Protein AF-A0AAW5IEJ4-F1 (afdb_monomer)

Mean predicted aligned error: 5.19 Å

Nearest PDB structures (foldseek):
  1x04-assembly1_A-2  TM=1.878E-01  e=3.101E+00  Homo sapiens
  4he8-assembly2_C  TM=2.077E-01  e=7.904E+00  Thermus thermophilus HB8

pLDDT: mean 90.04, std 8.56, range [55.09, 97.94]

Radius of gyration: 20.33 Å; Cα contacts (8 Å, |Δi|>4): 192; chains: 1; bounding box: 53×30×59 Å

Sequence (206 aa):
MIFTEYIESWFKEFLEDHLQYDPKYISWLFNEMGYSLANVEQGEDEYLYLLELKGQEIWDKLFSSNPYHKITCDDLPDTLTFVTQLLTDTALEIFNKKKGFTDSFIEDIAYRCDGYDQLIGYFQDLMKGGCLSGVTNMFMYYDETKKFYIEHMDDLEGFVTDLEEELGEPIQQNKQNTLPRYMFVCHLCYEEFASKIARELFPDDF

Foldseek 3Di:
DAQFVVQLVVQLVVLVVCCVPPVVVLVVVLVLQVHDPVPDPDPDDSSNVSNPDISVSSCQQDAFLDPVRHDDDPSRDYNLVVQLVLLVVLLCVQVVDDAPCSNVLSNQLSVLCNVDRDSLVLLVVCLVCFVVNVSTCCPVDPVNLQVVCVVRVVRLVVVQVVVCVVVVHHDDDPPVRPDDPSSVSVRVSSNVSSVSSSCRHPVVPD

Secondary structure (DSSP, 8-state):
--HHHHHHHHHHHHHHHHHHH-HHHHHHHHHHTT--GGGS-BTB-HHHHHHT--HHHHHHHHT-S-TTT----TTSPPHHHHHHHHHHHHHHHHHSS--TTHHHHHHHHHHHHTTSSSHHHHHHHHHHH-GGGTS--TTSSHHHHHHHHHHTHHHHHHHHHHHHHHHTS--PPPTT----HHHHHHHHHHHHHHHHHHHHH-TTT-

Organism: NCBI:txid165179

Solvent-accessible surface area (backbone atoms only — not comparable to full-atom values): 11775 Å² total; per-residue (Å²): 113,38,48,44,61,48,45,37,54,52,51,44,53,54,50,54,54,38,52,75,77,39,60,63,51,49,56,49,50,40,46,73,72,67,53,55,78,92,80,49,64,96,86,66,50,63,63,60,53,62,66,68,53,50,24,64,61,51,38,48,34,52,47,29,61,48,81,93,45,38,60,83,56,94,87,56,70,53,48,48,58,48,43,38,49,54,49,49,54,48,47,46,70,74,59,75,58,87,50,82,54,48,62,63,51,39,53,51,51,24,60,54,28,61,77,30,75,44,68,63,54,47,53,55,52,35,76,73,46,36,57,86,62,57,76,47,68,86,64,70,47,67,72,57,28,45,49,54,33,67,75,30,38,71,50,52,56,47,50,52,50,54,50,23,64,76,70,72,48,82,84,70,78,49,93,87,55,81,63,55,67,50,57,46,50,53,42,50,54,49,51,50,52,51,48,55,50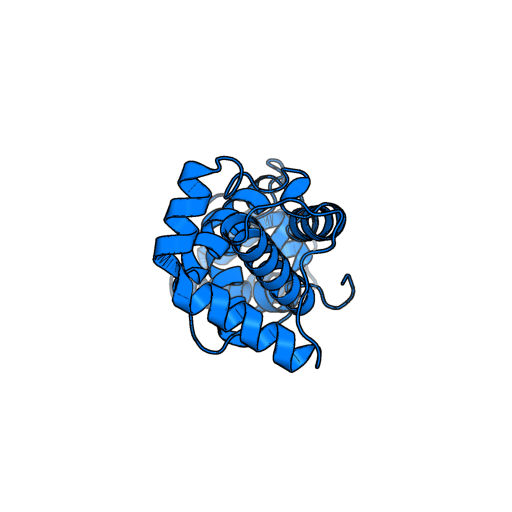,44,37,46,38,37,57,93,79,97

Structure (mmCIF, N/CA/C/O backbone):
data_AF-A0AAW5IEJ4-F1
#
_entry.id   AF-A0AAW5IEJ4-F1
#
loop_
_atom_site.group_PDB
_atom_site.id
_atom_site.type_symbol
_atom_site.label_atom_id
_atom_site.label_alt_id
_atom_site.label_comp_id
_atom_site.label_asym_id
_atom_site.label_entity_id
_atom_site.label_seq_id
_atom_site.pdbx_PDB_ins_code
_atom_site.Cartn_x
_atom_site.Cartn_y
_atom_site.Cartn_z
_atom_site.occupancy
_atom_site.B_iso_or_equiv
_atom_site.auth_seq_id
_atom_site.auth_comp_id
_atom_site.auth_asym_id
_atom_site.auth_atom_id
_atom_site.pdbx_PDB_model_num
ATOM 1 N N . MET A 1 1 ? 8.475 -8.690 2.086 1.00 87.31 1 MET A N 1
ATOM 2 C CA . MET A 1 1 ? 9.442 -8.206 1.063 1.00 87.31 1 MET A CA 1
ATOM 3 C C . MET A 1 1 ? 9.406 -6.679 1.057 1.00 87.31 1 MET A C 1
ATOM 5 O O . MET A 1 1 ? 8.303 -6.146 1.105 1.00 87.31 1 MET A O 1
ATOM 9 N N . ILE A 1 2 ? 10.542 -5.962 1.007 1.00 95.62 2 ILE A N 1
ATOM 10 C CA . ILE A 1 2 ? 10.502 -4.481 1.019 1.00 95.62 2 ILE A CA 1
ATOM 11 C C . ILE A 1 2 ? 9.984 -3.924 -0.316 1.00 95.62 2 ILE A C 1
ATOM 13 O O . ILE A 1 2 ? 10.094 -4.572 -1.358 1.00 95.62 2 ILE A O 1
ATOM 17 N N . PHE A 1 3 ? 9.467 -2.695 -0.305 1.00 96.25 3 PHE A N 1
ATOM 18 C CA . PHE A 1 3 ? 8.806 -2.070 -1.456 1.00 96.25 3 PHE A CA 1
ATOM 19 C C . PHE A 1 3 ? 9.649 -2.058 -2.739 1.00 96.25 3 PHE A C 1
ATOM 21 O O . PHE A 1 3 ? 9.165 -2.434 -3.808 1.00 96.25 3 PHE A O 1
ATOM 28 N N . THR A 1 4 ? 10.916 -1.645 -2.648 1.00 95.94 4 THR A N 1
ATOM 29 C CA . THR A 1 4 ? 11.790 -1.552 -3.825 1.00 95.94 4 THR A CA 1
ATOM 30 C C . THR A 1 4 ? 12.115 -2.924 -4.403 1.00 95.94 4 THR A C 1
ATOM 32 O O . THR A 1 4 ? 12.100 -3.076 -5.618 1.00 95.94 4 THR A O 1
ATOM 35 N N . GLU A 1 5 ? 12.341 -3.926 -3.550 1.00 96.56 5 GLU A N 1
ATOM 36 C CA . GLU A 1 5 ? 12.592 -5.309 -3.978 1.00 96.56 5 GLU A CA 1
ATOM 37 C C . GLU A 1 5 ? 11.361 -5.915 -4.656 1.00 96.56 5 GLU A C 1
ATOM 39 O O . GLU A 1 5 ? 11.489 -6.591 -5.676 1.00 96.56 5 GLU A O 1
ATOM 44 N N . TYR A 1 6 ? 10.166 -5.627 -4.131 1.00 96.88 6 TYR A N 1
ATOM 45 C CA . TYR A 1 6 ? 8.917 -6.073 -4.739 1.00 96.88 6 TYR A CA 1
ATOM 46 C C . TYR A 1 6 ? 8.751 -5.513 -6.152 1.00 96.88 6 TYR A C 1
ATOM 48 O O . TYR A 1 6 ? 8.472 -6.264 -7.085 1.00 96.88 6 TYR A O 1
ATOM 56 N N . ILE A 1 7 ? 8.955 -4.203 -6.333 1.00 95.69 7 ILE A N 1
ATOM 57 C CA . ILE A 1 7 ? 8.845 -3.577 -7.657 1.00 95.69 7 ILE A CA 1
ATOM 58 C C . ILE A 1 7 ? 9.896 -4.126 -8.618 1.00 95.69 7 ILE A C 1
ATOM 60 O O . ILE A 1 7 ? 9.569 -4.395 -9.770 1.00 95.69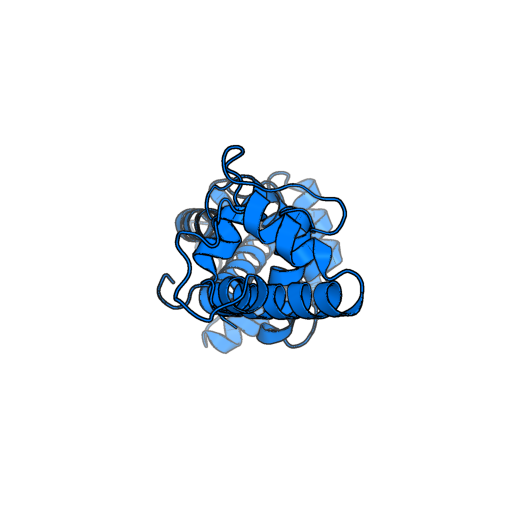 7 ILE A O 1
ATOM 64 N N . GLU A 1 8 ? 11.139 -4.299 -8.168 1.00 97.44 8 GLU A N 1
ATOM 65 C CA . GLU A 1 8 ? 12.213 -4.862 -8.993 1.00 97.44 8 GLU A CA 1
ATOM 66 C C . GLU A 1 8 ? 11.878 -6.291 -9.445 1.00 97.44 8 GLU A C 1
ATOM 68 O O . GLU A 1 8 ? 12.025 -6.616 -10.625 1.00 97.44 8 GLU A O 1
ATOM 73 N N . SER A 1 9 ? 11.363 -7.127 -8.536 1.00 97.06 9 SER A N 1
ATOM 74 C CA . SER A 1 9 ? 10.932 -8.492 -8.858 1.00 97.06 9 SER A CA 1
ATOM 75 C C . SER A 1 9 ? 9.762 -8.499 -9.840 1.00 97.06 9 SER A C 1
ATOM 77 O O . SER A 1 9 ? 9.820 -9.188 -10.858 1.00 97.06 9 SER A O 1
ATOM 79 N N . TRP A 1 10 ? 8.727 -7.697 -9.573 1.00 96.62 10 TRP A N 1
ATOM 80 C CA . TRP A 1 10 ? 7.568 -7.566 -10.455 1.00 96.62 10 TRP A CA 1
ATOM 81 C C . TRP A 1 10 ? 7.972 -7.080 -11.850 1.00 96.62 10 TRP A C 1
ATOM 83 O O . TRP A 1 10 ? 7.533 -7.632 -12.857 1.00 96.62 10 TRP A O 1
ATOM 93 N N . PHE A 1 11 ? 8.835 -6.065 -11.926 1.00 96.38 11 PHE A N 1
ATOM 94 C CA . PHE A 1 11 ? 9.250 -5.486 -13.198 1.00 96.38 11 PHE A CA 1
ATOM 95 C C . PHE A 1 11 ? 10.082 -6.470 -14.013 1.00 96.38 11 PHE A C 1
ATOM 97 O O . PHE A 1 11 ? 9.915 -6.567 -15.225 1.00 96.38 11 PHE A O 1
ATOM 104 N N . LYS A 1 12 ? 10.933 -7.254 -13.350 1.00 96.12 12 LYS A N 1
ATOM 105 C CA . LYS A 1 12 ? 11.671 -8.330 -14.002 1.00 96.12 12 LYS A CA 1
ATOM 106 C C . LYS A 1 12 ? 10.735 -9.367 -14.625 1.00 96.12 12 LYS A C 1
ATOM 108 O O . LYS A 1 12 ? 10.912 -9.689 -15.796 1.00 96.12 12 LYS A O 1
ATOM 113 N N . GLU A 1 13 ? 9.747 -9.858 -13.878 1.00 94.81 13 GLU A N 1
ATOM 114 C CA . GLU A 1 13 ? 8.752 -10.808 -14.404 1.00 94.81 13 GLU A CA 1
ATOM 115 C C . GLU A 1 13 ? 7.976 -10.199 -15.579 1.00 94.81 13 GLU A C 1
ATOM 117 O O . GLU A 1 13 ? 7.839 -10.820 -16.632 1.00 94.81 13 GLU A O 1
ATOM 122 N N . PHE A 1 14 ? 7.575 -8.933 -15.447 1.00 93.69 14 PHE A N 1
ATOM 123 C CA . PHE A 1 14 ? 6.910 -8.179 -16.504 1.00 93.69 14 PHE A CA 1
ATOM 124 C C . PHE A 1 14 ? 7.750 -8.096 -17.790 1.00 93.69 14 PHE A C 1
ATOM 126 O O . PHE A 1 14 ? 7.229 -8.321 -18.885 1.00 93.69 14 PHE A O 1
ATOM 133 N N . LEU A 1 15 ? 9.051 -7.803 -17.684 1.00 94.00 15 LEU A N 1
ATOM 134 C CA . LEU A 1 15 ? 9.957 -7.765 -18.834 1.00 94.00 15 LEU A CA 1
ATOM 135 C C . LEU A 1 15 ? 10.186 -9.157 -19.435 1.00 94.00 15 LEU A C 1
ATOM 137 O O . LEU A 1 15 ? 10.229 -9.279 -20.658 1.00 94.00 15 LEU A O 1
ATOM 141 N N . GLU A 1 16 ? 10.341 -10.193 -18.608 1.00 93.00 16 GLU A N 1
ATOM 142 C CA . GLU A 1 16 ? 10.549 -11.577 -19.057 1.00 93.00 16 GLU A CA 1
ATOM 143 C C . GLU A 1 16 ? 9.349 -12.091 -19.865 1.00 93.00 16 GLU A C 1
ATOM 145 O O . GLU A 1 16 ? 9.533 -12.637 -20.961 1.00 93.00 16 GLU A O 1
ATOM 150 N N . ASP A 1 17 ? 8.131 -11.833 -19.381 1.00 90.50 17 ASP A N 1
ATOM 151 C CA . ASP A 1 17 ? 6.897 -12.168 -20.089 1.00 90.50 17 ASP A CA 1
ATOM 152 C C . ASP A 1 17 ? 6.843 -11.456 -21.449 1.00 90.50 17 ASP A C 1
ATOM 154 O O . ASP A 1 17 ? 6.672 -12.093 -22.493 1.00 90.50 17 ASP A O 1
ATOM 158 N N . HIS A 1 18 ? 7.077 -10.141 -21.489 1.00 89.81 18 HIS A N 1
ATOM 159 C CA . HIS A 1 18 ? 7.022 -9.389 -22.747 1.00 89.81 18 HIS A CA 1
ATOM 160 C C . HIS A 1 18 ? 8.154 -9.754 -23.710 1.00 89.81 18 HIS A C 1
ATOM 162 O O . HIS A 1 18 ? 7.920 -9.830 -24.914 1.00 89.81 18 HIS A O 1
ATOM 168 N N . LEU A 1 19 ? 9.361 -10.052 -23.225 1.00 87.25 19 LEU A N 1
ATOM 169 C CA . LEU A 1 19 ? 10.466 -10.489 -24.080 1.00 87.25 19 LEU A CA 1
ATOM 170 C C . LEU A 1 19 ? 10.135 -11.806 -24.798 1.00 87.25 19 LEU A C 1
ATOM 172 O O . LEU A 1 19 ? 10.531 -12.000 -25.951 1.00 87.25 19 LEU A O 1
ATOM 176 N N . GLN A 1 20 ? 9.395 -12.704 -24.143 1.00 83.50 20 GLN A N 1
ATOM 177 C CA . GLN A 1 20 ? 8.983 -13.972 -24.738 1.00 83.50 20 GLN A CA 1
ATOM 178 C C . GLN A 1 20 ? 7.942 -13.792 -25.857 1.00 83.50 20 GLN A C 1
ATOM 180 O O . GLN A 1 20 ? 7.987 -14.532 -26.849 1.00 83.50 20 GLN A O 1
ATOM 185 N N . TYR A 1 21 ? 7.013 -12.840 -25.714 1.00 82.38 21 TYR A N 1
ATOM 186 C CA . TYR A 1 21 ? 5.851 -12.700 -26.606 1.00 82.38 21 TYR A CA 1
ATOM 187 C C . TYR A 1 21 ? 5.949 -11.537 -27.609 1.00 82.38 21 TYR A C 1
ATOM 189 O O . TYR A 1 21 ? 5.487 -11.687 -28.744 1.00 82.38 21 TYR A O 1
ATOM 197 N N . ASP A 1 22 ? 6.578 -10.418 -27.241 1.00 83.94 22 ASP A N 1
ATOM 198 C CA . ASP A 1 22 ? 6.819 -9.252 -28.098 1.00 83.94 22 ASP A CA 1
ATOM 199 C C . ASP A 1 22 ? 8.156 -8.544 -27.773 1.00 83.94 22 ASP A C 1
ATOM 201 O O . ASP A 1 22 ? 8.193 -7.536 -27.067 1.00 83.94 22 ASP A O 1
ATOM 205 N N . PRO A 1 23 ? 9.283 -8.988 -28.362 1.00 81.88 23 PRO A N 1
ATOM 206 C CA . PRO A 1 23 ? 10.588 -8.359 -28.144 1.00 81.88 23 PRO A CA 1
ATOM 207 C C . PRO A 1 23 ? 10.658 -6.867 -28.506 1.00 81.88 23 PRO A C 1
ATOM 209 O O . PRO A 1 23 ? 11.544 -6.165 -28.024 1.00 81.88 23 PRO A O 1
ATOM 212 N N . LYS A 1 24 ? 9.756 -6.359 -29.363 1.00 89.12 24 LYS A N 1
ATOM 213 C CA . LYS A 1 24 ? 9.728 -4.927 -29.712 1.00 89.12 24 LYS A CA 1
ATOM 214 C C . LYS A 1 24 ? 9.149 -4.076 -28.590 1.00 89.12 24 LYS A C 1
ATOM 216 O O . LYS A 1 24 ? 9.428 -2.878 -28.550 1.00 89.12 24 LYS A O 1
ATOM 221 N N . TYR A 1 25 ? 8.368 -4.687 -27.702 1.00 89.25 25 TYR A N 1
ATOM 222 C CA . TYR A 1 25 ? 7.812 -4.027 -26.534 1.00 89.25 25 TYR A CA 1
ATOM 223 C C . TYR A 1 25 ? 8.917 -3.507 -25.615 1.00 89.25 25 TYR A C 1
ATOM 225 O O . TYR A 1 25 ? 8.836 -2.378 -25.149 1.00 89.25 25 TYR A O 1
ATOM 233 N N . ILE A 1 26 ? 9.995 -4.277 -25.434 1.00 91.25 26 ILE A N 1
ATOM 234 C CA . ILE A 1 26 ? 11.151 -3.869 -24.624 1.00 91.25 26 ILE A CA 1
ATOM 235 C C . ILE A 1 26 ? 11.782 -2.590 -25.178 1.00 91.25 26 ILE A C 1
ATOM 237 O O . ILE A 1 26 ? 11.980 -1.629 -24.438 1.00 91.25 26 ILE A O 1
ATOM 241 N N . SER A 1 27 ? 12.024 -2.542 -26.491 1.00 90.19 27 SER A N 1
ATOM 242 C CA . SER A 1 27 ? 12.538 -1.339 -27.149 1.00 90.19 27 SER A CA 1
ATOM 243 C C . SER A 1 27 ? 11.586 -0.158 -27.001 1.00 90.19 27 SER A C 1
ATOM 245 O O . SER A 1 27 ? 12.016 0.965 -26.751 1.00 90.19 27 SER A O 1
ATOM 247 N N . TRP A 1 28 ? 10.282 -0.386 -27.164 1.00 90.88 28 TRP A N 1
ATOM 248 C CA . TRP A 1 28 ? 9.280 0.661 -26.987 1.00 90.88 28 TRP A CA 1
ATOM 249 C C . TRP A 1 28 ? 9.293 1.204 -25.552 1.00 90.88 28 TRP A C 1
ATOM 251 O O . TRP A 1 28 ? 9.492 2.403 -25.369 1.00 90.88 28 TRP A O 1
ATOM 261 N N . LEU A 1 29 ? 9.196 0.330 -24.548 1.00 91.75 29 LEU A N 1
ATOM 262 C CA . LEU A 1 29 ? 9.177 0.694 -23.134 1.00 91.75 29 LEU A CA 1
ATOM 263 C C . LEU A 1 29 ? 10.445 1.449 -22.730 1.00 91.75 29 LEU A C 1
ATOM 265 O O . LEU A 1 29 ? 10.359 2.487 -22.082 1.00 91.75 29 LEU A O 1
ATOM 269 N N . PHE A 1 30 ? 11.614 0.976 -23.167 1.00 91.94 30 PHE A N 1
ATOM 270 C CA . PHE A 1 30 ? 12.892 1.644 -22.931 1.00 91.94 30 PHE A CA 1
ATOM 271 C C . PHE A 1 30 ? 12.879 3.103 -23.419 1.00 91.94 30 PHE A C 1
ATOM 273 O O . PHE A 1 30 ? 13.290 4.013 -22.693 1.00 91.94 30 PHE A O 1
ATOM 280 N N . ASN A 1 31 ? 12.352 3.346 -24.623 1.00 90.50 31 ASN A N 1
ATOM 281 C CA . ASN A 1 31 ? 12.247 4.696 -25.178 1.00 90.50 31 ASN A CA 1
ATOM 282 C C . ASN A 1 31 ? 11.176 5.544 -24.470 1.00 90.50 31 ASN A C 1
ATOM 284 O O . ASN A 1 31 ? 11.417 6.725 -24.221 1.00 90.50 31 ASN A O 1
ATOM 288 N N . GLU A 1 32 ? 10.025 4.971 -24.108 1.00 89.75 32 GLU A N 1
ATOM 289 C CA . GLU A 1 32 ? 8.964 5.684 -23.373 1.00 89.75 32 GLU A CA 1
ATOM 290 C C . GLU A 1 32 ? 9.381 6.052 -21.945 1.00 89.75 32 GLU A C 1
ATOM 292 O O . GLU A 1 32 ? 9.036 7.124 -21.449 1.00 89.75 32 GLU A O 1
ATOM 297 N N . MET A 1 33 ? 10.215 5.228 -21.304 1.00 89.25 33 MET A N 1
ATOM 298 C CA . MET A 1 33 ? 10.874 5.578 -20.040 1.00 89.25 33 MET A CA 1
ATOM 299 C C . MET A 1 33 ? 11.913 6.697 -20.201 1.00 89.25 33 MET A C 1
ATOM 301 O O . MET A 1 33 ? 12.409 7.237 -19.207 1.00 89.25 33 MET A O 1
ATOM 305 N N . GLY A 1 34 ? 12.175 7.134 -21.436 1.00 89.25 34 GLY A N 1
ATOM 306 C CA . GLY A 1 34 ? 13.044 8.256 -21.767 1.00 89.25 34 GLY A CA 1
ATOM 307 C C . GLY A 1 34 ? 14.518 7.877 -21.863 1.00 89.25 34 GLY A C 1
ATOM 308 O O . GLY A 1 34 ? 15.373 8.767 -21.839 1.00 89.25 34 GLY A O 1
ATOM 309 N N . TYR A 1 35 ? 14.831 6.583 -21.953 1.00 90.00 35 TYR A N 1
ATOM 310 C CA . TYR A 1 35 ? 16.199 6.115 -22.113 1.00 90.00 35 TYR A CA 1
ATOM 311 C C . TYR A 1 35 ? 16.627 6.118 -23.582 1.00 90.00 35 TYR A C 1
ATOM 313 O O . TYR A 1 35 ? 15.825 6.185 -24.513 1.00 90.00 35 TYR A O 1
ATOM 321 N N . SER A 1 36 ? 17.941 6.089 -23.796 1.00 86.62 36 SER A N 1
ATOM 322 C CA . SER A 1 36 ? 18.541 6.019 -25.124 1.00 86.62 36 SER A CA 1
ATOM 323 C C . SER A 1 36 ? 19.817 5.200 -25.066 1.00 86.62 36 SER A C 1
ATOM 325 O O . SER A 1 36 ? 20.650 5.432 -24.193 1.00 86.62 36 SER A O 1
ATOM 327 N N . LEU A 1 37 ? 20.026 4.330 -26.058 1.00 81.56 37 LEU A N 1
ATOM 328 C CA . LEU A 1 37 ? 21.265 3.562 -26.219 1.00 81.56 37 LEU A CA 1
ATOM 329 C C . LEU A 1 37 ? 22.522 4.441 -26.342 1.00 81.56 37 LEU A C 1
ATOM 331 O O . LEU A 1 37 ? 23.630 3.958 -26.144 1.00 81.56 37 LEU A O 1
ATOM 335 N N . ALA A 1 38 ? 22.378 5.738 -26.637 1.00 78.12 38 ALA A N 1
ATOM 336 C CA . ALA A 1 38 ? 23.494 6.683 -26.603 1.00 78.12 38 ALA A CA 1
ATOM 337 C C . ALA A 1 38 ? 24.091 6.877 -25.193 1.00 78.12 38 ALA A C 1
ATOM 339 O O .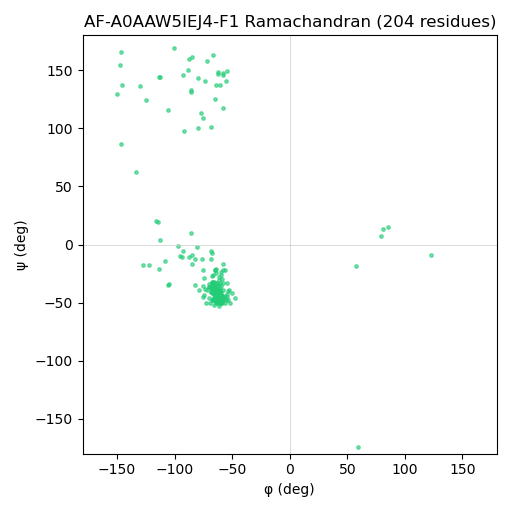 ALA A 1 38 ? 25.235 7.316 -25.080 1.00 78.12 38 ALA A O 1
ATOM 340 N N . ASN A 1 39 ? 23.321 6.559 -24.148 1.00 68.88 39 ASN A N 1
ATOM 341 C CA . ASN A 1 39 ? 23.678 6.731 -22.739 1.00 68.88 39 ASN A CA 1
ATOM 342 C C . ASN A 1 39 ? 23.865 5.393 -22.000 1.00 68.88 39 ASN A C 1
ATOM 344 O O . ASN A 1 39 ? 24.065 5.403 -20.789 1.00 68.88 39 ASN A O 1
ATOM 348 N N . VAL A 1 40 ? 23.770 4.269 -22.713 1.00 74.94 40 VAL A N 1
ATOM 349 C CA . VAL A 1 40 ? 23.909 2.911 -22.171 1.00 74.94 40 VAL A CA 1
ATOM 350 C C . VAL A 1 40 ? 25.364 2.456 -22.302 1.00 74.94 40 VAL A C 1
ATOM 352 O O . VAL A 1 40 ? 26.056 2.849 -23.251 1.00 74.94 40 VAL A O 1
ATOM 355 N N . GLU A 1 41 ? 25.859 1.668 -21.342 1.00 73.75 41 GLU A N 1
ATOM 356 C CA . GLU A 1 41 ? 27.235 1.177 -21.385 1.00 73.75 41 GLU A CA 1
ATOM 357 C C . GLU A 1 41 ? 27.480 0.290 -22.615 1.00 73.75 41 GLU A C 1
ATOM 359 O O . GLU A 1 41 ? 26.603 -0.387 -23.153 1.00 73.75 41 GLU A O 1
ATOM 364 N N . GLN A 1 42 ? 28.714 0.321 -23.117 1.00 60.69 42 GLN A N 1
ATOM 365 C CA . GLN A 1 42 ? 29.057 -0.323 -24.377 1.00 60.69 42 GLN A CA 1
ATOM 366 C C . GLN A 1 42 ? 28.985 -1.855 -24.246 1.00 60.69 42 GLN A C 1
ATOM 368 O O . GLN A 1 42 ? 29.927 -2.482 -23.766 1.00 60.69 42 GLN A O 1
ATOM 373 N N . GLY A 1 43 ? 27.896 -2.458 -24.731 1.00 60.75 43 GLY A N 1
ATOM 374 C CA . GLY A 1 43 ? 27.665 -3.908 -24.692 1.00 60.75 43 GLY A CA 1
ATOM 375 C C . GLY A 1 43 ? 26.376 -4.331 -23.985 1.00 60.75 43 GLY A C 1
ATOM 376 O O . GLY A 1 43 ? 26.009 -5.498 -24.098 1.00 60.75 43 GLY A O 1
ATOM 377 N N . GLU A 1 44 ? 25.684 -3.406 -23.322 1.00 73.81 44 GLU A N 1
ATOM 378 C CA . GLU A 1 44 ? 24.322 -3.609 -22.826 1.00 73.81 44 GLU A CA 1
ATOM 379 C C . GLU A 1 44 ? 23.296 -3.429 -23.952 1.00 73.81 44 GLU A C 1
ATOM 381 O O . GLU A 1 44 ? 23.452 -2.580 -24.838 1.00 73.81 44 GLU A O 1
ATOM 386 N N . ASP A 1 45 ? 22.247 -4.248 -23.923 1.00 86.25 45 ASP A N 1
ATOM 387 C CA . ASP A 1 45 ? 21.041 -4.035 -24.718 1.00 86.25 45 ASP A CA 1
ATOM 388 C C . ASP A 1 45 ? 19.927 -3.422 -23.852 1.00 86.25 45 ASP A C 1
ATOM 390 O O . ASP A 1 45 ? 20.043 -3.314 -22.632 1.00 86.25 45 ASP A O 1
ATOM 394 N N . GLU A 1 46 ? 18.849 -2.972 -24.496 1.00 90.88 46 GLU A N 1
ATOM 395 C CA . GLU A 1 46 ? 17.730 -2.286 -23.833 1.00 90.88 46 GLU A CA 1
ATOM 396 C C . GLU A 1 46 ? 17.100 -3.148 -22.727 1.00 90.88 46 GLU A C 1
ATOM 398 O O . GLU A 1 46 ? 16.677 -2.621 -21.703 1.00 90.88 46 GLU A O 1
ATOM 403 N N . TYR A 1 47 ? 17.076 -4.472 -22.907 1.00 91.19 47 TYR A N 1
ATOM 404 C CA . TYR A 1 47 ? 16.535 -5.410 -21.928 1.00 91.19 47 TYR A CA 1
ATOM 405 C C . TYR A 1 47 ? 17.409 -5.482 -20.674 1.00 91.19 47 TYR A C 1
ATOM 407 O O . TYR A 1 47 ? 16.899 -5.330 -19.565 1.00 91.19 47 TYR A O 1
ATOM 415 N N . LEU A 1 48 ? 18.720 -5.681 -20.848 1.00 90.44 48 LEU A N 1
ATOM 416 C CA . LEU A 1 48 ? 19.667 -5.729 -19.734 1.00 90.44 48 LEU A CA 1
ATOM 417 C C . LEU A 1 48 ? 19.671 -4.416 -18.950 1.00 90.44 48 LEU A C 1
ATOM 419 O O . LEU A 1 48 ? 19.665 -4.453 -17.725 1.00 90.44 48 LEU A O 1
ATOM 423 N N . TYR A 1 49 ? 19.584 -3.275 -19.639 1.00 92.19 49 TYR A N 1
ATOM 424 C CA . TYR A 1 49 ? 19.487 -1.979 -18.972 1.00 92.19 49 TYR A CA 1
ATOM 425 C C . TYR A 1 49 ? 18.220 -1.866 -18.111 1.00 92.19 49 TYR A C 1
ATOM 427 O O . TYR A 1 49 ? 18.291 -1.476 -16.947 1.00 92.19 49 TYR A O 1
ATOM 435 N N . LEU A 1 50 ? 17.054 -2.235 -18.660 1.00 93.38 50 LEU A N 1
ATOM 436 C CA . LEU A 1 50 ? 15.794 -2.194 -17.912 1.00 93.38 50 LEU A CA 1
ATOM 437 C C . LEU A 1 50 ? 15.801 -3.146 -16.704 1.00 93.38 50 LEU A C 1
ATOM 439 O O . LEU A 1 50 ? 15.257 -2.797 -15.659 1.00 93.38 50 LEU A O 1
ATOM 443 N N . LEU A 1 51 ? 16.446 -4.310 -16.815 1.00 93.25 51 LEU A N 1
ATOM 444 C CA . LEU A 1 51 ? 16.584 -5.264 -15.708 1.00 93.25 51 LEU A CA 1
ATOM 445 C C . LEU A 1 51 ? 17.394 -4.730 -14.519 1.00 93.25 51 LEU A C 1
ATOM 447 O O . LEU A 1 51 ? 17.239 -5.238 -13.409 1.00 93.25 51 LEU A O 1
ATOM 451 N N . GLU A 1 52 ? 18.278 -3.758 -14.738 1.00 92.81 52 GLU A N 1
ATOM 452 C CA . GLU A 1 52 ? 19.141 -3.209 -13.688 1.00 92.81 52 GLU A CA 1
ATOM 453 C C . GLU A 1 52 ? 18.549 -1.982 -12.979 1.00 92.81 52 GLU A C 1
ATOM 455 O O . GLU A 1 52 ? 19.116 -1.516 -11.976 1.00 92.81 52 GLU A O 1
ATOM 460 N N . LEU A 1 53 ? 17.400 -1.484 -13.454 1.00 94.38 53 LEU A N 1
ATOM 461 C CA . LEU A 1 53 ? 16.703 -0.359 -12.839 1.00 94.38 53 LEU A CA 1
ATOM 462 C C . LEU A 1 53 ? 16.342 -0.646 -11.381 1.00 94.38 53 LEU A C 1
ATOM 464 O O . LEU A 1 53 ? 16.018 -1.766 -10.990 1.00 94.38 53 LEU A O 1
ATOM 468 N N . LYS A 1 54 ? 16.387 0.408 -10.566 1.00 95.81 54 LYS A N 1
ATOM 469 C CA . LYS A 1 54 ? 16.039 0.337 -9.144 1.00 95.81 54 LYS A CA 1
ATOM 470 C C . LYS A 1 54 ? 14.558 0.572 -8.923 1.00 95.81 54 LYS A C 1
ATOM 472 O O . LYS A 1 54 ? 13.942 1.361 -9.638 1.00 95.81 54 LYS A O 1
ATOM 477 N N . GLY A 1 55 ? 14.009 -0.042 -7.876 1.00 93.88 55 GLY A N 1
ATOM 478 C CA . GLY A 1 55 ? 12.575 -0.018 -7.577 1.00 93.88 55 GLY A CA 1
ATOM 479 C C . GLY A 1 55 ? 11.979 1.389 -7.528 1.00 93.88 55 GLY A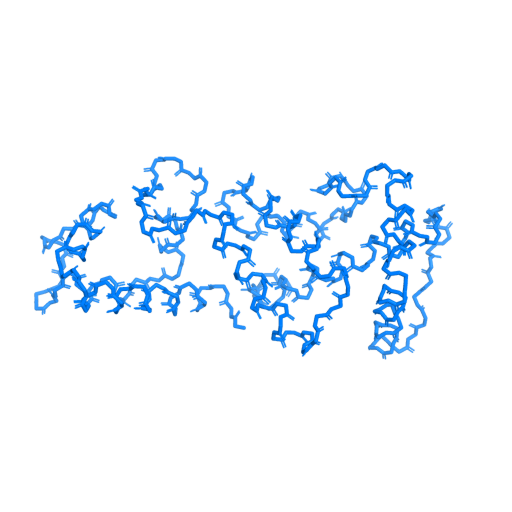 C 1
ATOM 480 O O . GLY A 1 55 ? 10.904 1.616 -8.075 1.00 93.88 55 GLY A O 1
ATOM 481 N N . GLN A 1 56 ? 12.705 2.362 -6.965 1.00 91.75 56 GLN A N 1
ATOM 482 C CA . GLN A 1 56 ? 12.255 3.759 -6.938 1.00 91.75 56 GLN A CA 1
ATOM 483 C C . GLN A 1 56 ? 12.165 4.380 -8.339 1.00 91.75 56 GLN A C 1
ATOM 485 O O . GLN A 1 56 ? 11.208 5.083 -8.645 1.00 91.75 56 GLN A O 1
ATOM 490 N N . GLU A 1 57 ? 13.144 4.114 -9.204 1.00 92.12 57 GLU A N 1
ATOM 491 C CA . GLU A 1 57 ? 13.144 4.636 -10.571 1.00 92.12 57 GLU A CA 1
ATOM 492 C C . GLU A 1 57 ? 12.015 4.012 -11.400 1.00 92.12 57 GLU A C 1
ATOM 494 O O . GLU A 1 57 ? 11.323 4.715 -12.138 1.00 92.12 57 GLU A O 1
ATOM 499 N N . ILE A 1 58 ? 11.770 2.712 -11.214 1.00 93.94 58 ILE A N 1
ATOM 500 C CA . ILE A 1 58 ? 10.645 2.003 -11.834 1.00 93.94 58 ILE A CA 1
ATOM 501 C C . ILE A 1 58 ? 9.315 2.607 -11.357 1.00 93.94 58 ILE A C 1
ATOM 503 O O . ILE A 1 58 ? 8.457 2.930 -12.181 1.00 93.94 58 ILE A O 1
ATOM 507 N N . TRP A 1 59 ? 9.151 2.826 -10.047 1.00 91.81 59 TRP A N 1
ATOM 508 C CA . TRP A 1 59 ? 7.961 3.473 -9.486 1.00 91.81 59 TRP A CA 1
ATOM 509 C C . TRP A 1 59 ? 7.710 4.849 -10.102 1.00 91.81 59 TRP A C 1
ATOM 511 O O . TRP A 1 59 ? 6.606 5.126 -10.578 1.00 91.81 59 TRP A O 1
ATOM 521 N N . ASP A 1 60 ? 8.735 5.701 -10.130 1.00 89.69 60 ASP A N 1
ATOM 522 C CA . ASP A 1 60 ? 8.611 7.077 -10.603 1.00 89.69 60 ASP A CA 1
ATOM 523 C C . ASP A 1 60 ? 8.144 7.142 -12.067 1.00 89.69 60 ASP A C 1
ATOM 525 O O . ASP A 1 60 ? 7.349 8.018 -12.424 1.00 89.69 60 ASP A O 1
ATOM 529 N N . LYS A 1 61 ? 8.591 6.188 -12.895 1.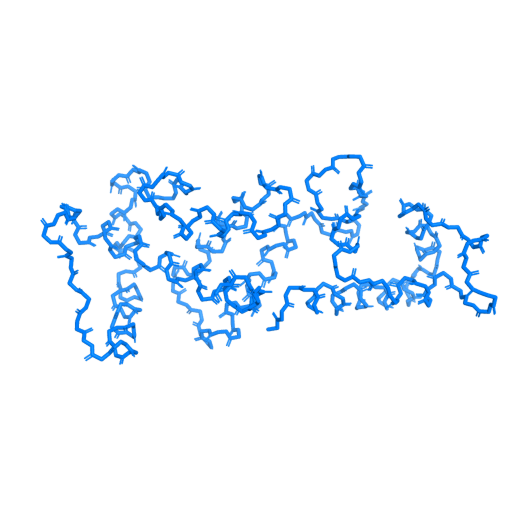00 90.00 61 LYS A N 1
ATOM 530 C CA . LYS A 1 61 ? 8.269 6.093 -14.327 1.00 90.00 61 LYS A CA 1
ATOM 531 C C . LYS A 1 61 ? 6.929 5.421 -14.627 1.00 90.00 61 LYS A C 1
ATOM 533 O O . LYS A 1 61 ? 6.268 5.784 -15.599 1.00 90.00 61 LYS A O 1
ATOM 538 N N . LEU A 1 62 ? 6.532 4.420 -13.843 1.00 90.19 62 LEU A N 1
ATOM 539 C CA . LEU A 1 62 ? 5.376 3.581 -14.184 1.00 90.19 62 LEU A CA 1
ATOM 540 C C . LEU A 1 62 ? 4.139 3.885 -13.338 1.00 90.19 62 LEU A C 1
ATOM 542 O O . LEU A 1 62 ? 3.017 3.824 -13.838 1.00 90.19 62 LEU A O 1
ATOM 546 N N . PHE A 1 63 ? 4.326 4.240 -12.068 1.00 88.50 63 PHE A N 1
ATOM 547 C CA . PHE A 1 63 ? 3.243 4.215 -11.086 1.00 88.50 63 PHE A CA 1
ATOM 548 C C . PHE A 1 63 ? 3.041 5.520 -10.324 1.00 88.50 63 PHE A C 1
ATOM 550 O O . PHE A 1 63 ? 1.958 5.701 -9.763 1.00 88.50 63 PHE A O 1
ATOM 557 N N . SER A 1 64 ? 4.017 6.434 -10.318 1.00 82.56 64 SER A N 1
ATOM 558 C CA . SER A 1 64 ? 3.861 7.705 -9.607 1.00 82.56 64 SER A CA 1
ATOM 559 C C . SER A 1 64 ? 2.652 8.500 -10.107 1.00 82.56 64 SER A C 1
ATOM 561 O O . SER A 1 64 ? 2.297 8.479 -11.288 1.00 82.56 64 SER A O 1
ATOM 563 N N . SER A 1 65 ? 2.022 9.250 -9.203 1.00 73.50 65 SER A N 1
ATOM 564 C CA . SER A 1 65 ? 0.897 10.136 -9.530 1.00 73.50 65 SER A CA 1
ATOM 565 C C . SER A 1 65 ? 1.312 11.326 -10.413 1.00 73.50 65 SER A C 1
ATOM 567 O O . SER A 1 65 ? 0.455 12.074 -10.889 1.00 73.50 65 SER A O 1
ATOM 569 N N . ASN A 1 66 ? 2.616 11.520 -10.656 1.00 75.56 66 ASN A N 1
ATOM 570 C CA . ASN A 1 66 ? 3.141 12.639 -11.419 1.00 75.56 66 ASN A CA 1
ATOM 571 C C . ASN A 1 66 ? 2.895 12.438 -12.930 1.00 75.56 66 ASN A C 1
ATOM 573 O O . ASN A 1 66 ? 3.586 11.645 -13.579 1.00 75.56 66 ASN A O 1
ATOM 577 N N . PRO A 1 67 ? 1.982 13.215 -13.546 1.00 67.25 67 PRO A N 1
ATOM 578 C CA . PRO A 1 67 ? 1.563 12.996 -14.929 1.00 67.25 67 PRO A CA 1
ATOM 579 C C . PRO A 1 67 ? 2.660 13.296 -15.958 1.00 67.25 67 PRO A C 1
ATOM 581 O O . PRO A 1 67 ? 2.505 12.955 -17.125 1.00 67.25 67 PRO A O 1
ATOM 584 N N . TYR A 1 68 ? 3.758 13.945 -15.557 1.00 68.25 68 TYR A N 1
ATOM 585 C CA . TYR A 1 68 ? 4.895 14.209 -16.444 1.00 68.25 68 TYR A CA 1
ATOM 586 C C . TYR A 1 68 ? 5.849 13.019 -16.579 1.00 68.25 68 TYR A C 1
ATOM 588 O O . TYR A 1 68 ? 6.721 13.051 -17.444 1.00 68.25 68 TYR A O 1
ATOM 596 N N . HIS A 1 69 ? 5.704 12.003 -15.726 1.00 65.69 69 HIS A N 1
ATOM 597 C CA . HIS A 1 69 ? 6.604 10.852 -15.675 1.00 65.69 69 HIS A CA 1
ATOM 598 C C . HIS A 1 69 ? 5.886 9.518 -15.877 1.00 65.69 69 HIS A C 1
ATOM 600 O O . HIS A 1 69 ? 6.559 8.550 -16.209 1.00 65.69 69 HIS A O 1
ATOM 606 N N . LYS A 1 70 ? 4.555 9.477 -15.720 1.00 71.19 70 LYS A N 1
ATOM 607 C CA . LYS A 1 70 ? 3.756 8.254 -15.804 1.00 71.19 70 LYS A CA 1
ATOM 608 C C . LYS A 1 70 ? 3.542 7.797 -17.247 1.00 71.19 70 LYS A C 1
ATOM 610 O O . LYS A 1 70 ? 2.819 8.437 -18.013 1.00 71.19 70 LYS A O 1
ATOM 615 N N . ILE A 1 71 ? 4.131 6.656 -17.583 1.00 80.88 71 ILE A N 1
ATOM 616 C CA . ILE A 1 71 ? 3.860 5.936 -18.831 1.00 80.88 71 ILE A CA 1
ATOM 617 C C . ILE A 1 71 ? 2.489 5.270 -18.737 1.00 80.88 71 ILE A C 1
ATOM 619 O O . ILE A 1 71 ? 2.112 4.729 -17.700 1.00 80.88 71 ILE A O 1
ATOM 623 N N . THR A 1 72 ? 1.739 5.288 -19.835 1.00 72.25 72 THR A N 1
ATOM 624 C CA . THR A 1 72 ? 0.468 4.567 -19.949 1.00 72.25 72 THR A CA 1
ATOM 625 C C . THR A 1 72 ? 0.504 3.655 -21.163 1.00 72.25 72 THR A C 1
ATOM 627 O O . THR A 1 72 ? 0.700 4.138 -22.280 1.00 72.25 72 THR A O 1
ATOM 630 N N . CYS A 1 73 ? 0.257 2.366 -20.963 1.00 73.81 73 CYS A N 1
ATOM 631 C CA . CYS A 1 73 ? -0.040 1.421 -22.034 1.00 73.81 73 CYS A CA 1
ATOM 632 C C . CYS A 1 73 ? -1.024 0.359 -21.554 1.00 73.81 73 CYS A C 1
ATOM 634 O O . CYS A 1 73 ? -1.265 0.227 -20.357 1.00 73.81 73 CYS A O 1
ATOM 636 N N . ASP A 1 74 ? -1.591 -0.374 -22.509 1.00 76.06 74 ASP A N 1
ATOM 637 C CA . ASP A 1 74 ? -2.671 -1.329 -22.258 1.00 76.06 74 ASP A CA 1
ATOM 638 C C . ASP A 1 74 ? -2.225 -2.533 -21.406 1.00 76.06 74 ASP A C 1
ATOM 640 O O . ASP A 1 74 ? -3.051 -3.114 -20.704 1.00 76.06 74 ASP A O 1
ATOM 644 N N . ASP A 1 75 ? -0.935 -2.882 -21.438 1.00 83.69 75 ASP A N 1
ATOM 645 C CA . ASP A 1 75 ? -0.381 -4.048 -20.736 1.00 83.69 75 ASP A CA 1
ATOM 646 C C . ASP A 1 75 ? 0.167 -3.715 -19.332 1.00 83.69 75 ASP A C 1
ATOM 648 O O . ASP A 1 75 ? 0.452 -4.621 -18.547 1.00 83.69 75 ASP A O 1
ATOM 652 N N . LEU A 1 76 ? 0.299 -2.427 -18.982 1.00 87.75 76 LEU A N 1
ATOM 653 C CA . LEU A 1 76 ? 0.681 -2.000 -17.634 1.00 87.75 76 LEU A CA 1
ATOM 654 C C . LEU A 1 76 ? -0.562 -1.907 -16.732 1.00 87.75 76 LEU A C 1
ATOM 656 O O . LEU A 1 76 ? -1.535 -1.246 -17.106 1.00 87.75 76 LEU A O 1
ATOM 660 N N . PRO A 1 77 ? -0.542 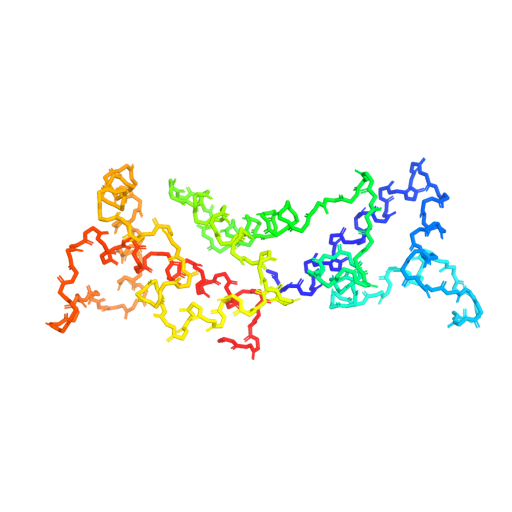-2.492 -15.518 1.00 91.25 77 PRO A N 1
ATOM 661 C CA . PRO A 1 77 ? -1.590 -2.225 -14.545 1.00 91.25 77 PRO A CA 1
ATOM 662 C C . PRO A 1 77 ? -1.587 -0.738 -14.175 1.00 91.25 77 PRO A C 1
ATOM 664 O O . PRO A 1 77 ? -0.533 -0.102 -14.098 1.00 91.25 77 PRO A O 1
ATOM 667 N N . ASP A 1 78 ? -2.764 -0.176 -13.900 1.00 89.50 78 ASP A N 1
ATOM 668 C CA . ASP A 1 78 ? -2.817 1.149 -13.291 1.00 89.50 78 ASP A CA 1
ATOM 669 C C . ASP A 1 78 ? -2.250 1.124 -11.857 1.00 89.50 78 ASP A C 1
ATOM 671 O O . ASP A 1 78 ? -2.091 0.070 -11.235 1.00 89.50 78 ASP A O 1
ATOM 675 N N . THR A 1 79 ? -1.921 2.307 -11.324 1.00 89.69 79 THR A N 1
ATOM 676 C CA . THR A 1 79 ? -1.336 2.459 -9.981 1.00 89.69 79 THR A CA 1
ATOM 677 C C . THR A 1 79 ? -2.196 1.782 -8.917 1.00 89.69 79 THR A C 1
ATOM 679 O O . THR A 1 79 ? -1.664 1.089 -8.055 1.00 89.69 79 THR A O 1
ATOM 682 N N . LEU A 1 80 ? -3.522 1.931 -8.996 1.00 91.56 80 LEU A N 1
ATOM 683 C CA . LEU A 1 80 ? -4.448 1.327 -8.044 1.00 91.56 80 LEU A CA 1
ATOM 684 C C . LEU A 1 80 ? -4.366 -0.204 -8.070 1.00 91.56 80 LEU A C 1
ATOM 686 O O . LEU A 1 80 ? -4.267 -0.828 -7.013 1.00 91.56 80 LEU A O 1
ATOM 690 N N . THR A 1 81 ? -4.374 -0.808 -9.257 1.00 93.44 81 THR A N 1
ATOM 691 C CA . THR A 1 81 ? -4.280 -2.260 -9.451 1.00 93.44 81 THR A CA 1
ATOM 692 C C . THR A 1 81 ? -2.943 -2.785 -8.941 1.00 93.44 81 THR A C 1
ATOM 694 O O . THR A 1 81 ? -2.916 -3.756 -8.184 1.00 93.44 81 THR A O 1
ATOM 697 N N . PHE A 1 82 ? -1.842 -2.114 -9.292 1.00 94.06 82 PHE A N 1
ATOM 698 C CA . PHE A 1 82 ? -0.507 -2.486 -8.827 1.00 94.06 82 PHE A CA 1
ATOM 699 C C . PHE A 1 82 ? -0.397 -2.424 -7.296 1.00 94.06 82 PHE A C 1
ATOM 701 O O . PHE A 1 82 ? 0.012 -3.396 -6.660 1.00 94.06 82 PHE A O 1
ATOM 708 N N . VAL A 1 83 ? -0.819 -1.310 -6.690 1.00 95.06 83 VAL A N 1
ATOM 709 C CA . VAL A 1 83 ? -0.773 -1.123 -5.232 1.00 95.06 83 VAL A CA 1
ATOM 710 C C . VAL A 1 83 ? -1.696 -2.113 -4.520 1.00 95.06 83 VAL A C 1
ATOM 712 O O . VAL A 1 83 ? -1.312 -2.669 -3.496 1.00 95.06 83 VAL A O 1
ATOM 715 N N . THR A 1 84 ? -2.881 -2.399 -5.064 1.00 96.44 84 THR A N 1
ATOM 716 C CA . THR A 1 84 ? -3.796 -3.408 -4.501 1.00 96.44 84 THR A CA 1
ATOM 717 C C . THR A 1 84 ? -3.131 -4.784 -4.438 1.00 96.44 84 THR A C 1
ATOM 719 O O . THR A 1 84 ? -3.213 -5.458 -3.408 1.00 96.44 84 THR A O 1
ATOM 722 N N . GLN A 1 85 ? -2.434 -5.189 -5.506 1.00 96.19 85 GLN A N 1
ATOM 723 C CA . GLN A 1 85 ? -1.718 -6.465 -5.547 1.00 96.19 85 GLN A CA 1
ATOM 724 C C . GLN A 1 85 ? -0.547 -6.485 -4.553 1.00 96.19 85 GLN A C 1
ATOM 726 O O . GLN A 1 85 ? -0.479 -7.391 -3.725 1.00 96.19 85 GLN A O 1
ATOM 731 N N . LEU A 1 86 ? 0.288 -5.438 -4.543 1.00 96.50 86 LEU A N 1
ATOM 732 C CA . LEU A 1 86 ? 1.388 -5.265 -3.584 1.00 96.50 86 LEU A CA 1
ATOM 733 C C . LEU A 1 86 ? 0.920 -5.419 -2.129 1.00 96.50 86 LEU A C 1
ATOM 735 O O . LEU A 1 86 ? 1.509 -6.171 -1.349 1.00 96.50 86 LEU A O 1
ATOM 739 N N . LEU A 1 87 ? -0.144 -4.705 -1.755 1.00 96.88 87 LEU A N 1
ATOM 740 C CA . LEU A 1 87 ? -0.695 -4.749 -0.400 1.00 96.88 87 LEU A CA 1
ATOM 741 C C . LEU A 1 87 ? -1.299 -6.117 -0.076 1.00 96.88 87 LEU A C 1
ATOM 743 O O . LEU A 1 87 ? -1.197 -6.570 1.062 1.00 96.88 87 LEU A O 1
ATOM 747 N N . THR A 1 88 ? -1.901 -6.783 -1.064 1.00 96.12 88 THR A N 1
ATOM 748 C CA . THR A 1 88 ? -2.433 -8.143 -0.912 1.00 96.12 88 THR A CA 1
ATOM 749 C C . THR A 1 88 ? -1.326 -9.140 -0.619 1.00 96.12 88 THR A C 1
ATOM 751 O O . THR A 1 88 ? -1.423 -9.873 0.366 1.00 96.12 88 THR A O 1
ATOM 754 N N . ASP A 1 89 ? -0.265 -9.138 -1.420 1.00 95.56 89 ASP A N 1
ATOM 755 C CA . ASP A 1 89 ? 0.850 -10.070 -1.257 1.00 95.56 89 ASP A CA 1
ATOM 756 C C . ASP A 1 89 ? 1.574 -9.821 0.068 1.00 95.56 89 ASP A C 1
ATOM 758 O O . ASP A 1 89 ? 1.792 -10.752 0.844 1.00 95.56 89 ASP A O 1
ATOM 762 N N . THR A 1 90 ? 1.797 -8.551 0.413 1.00 95.94 90 THR A N 1
ATOM 763 C CA . THR A 1 90 ? 2.387 -8.161 1.702 1.00 95.94 90 THR A CA 1
ATOM 764 C C . THR A 1 90 ? 1.510 -8.592 2.884 1.00 95.94 90 THR A C 1
ATOM 766 O O . THR A 1 90 ? 1.999 -9.140 3.871 1.00 95.94 90 THR A O 1
ATOM 769 N N . ALA A 1 91 ? 0.189 -8.403 2.802 1.00 95.50 91 ALA A N 1
ATOM 770 C CA . ALA A 1 91 ? -0.726 -8.847 3.851 1.00 95.50 91 ALA A CA 1
ATOM 771 C C . ALA A 1 91 ? -0.741 -10.380 3.996 1.00 95.50 91 ALA A C 1
ATOM 773 O O . ALA A 1 91 ? -0.840 -10.892 5.115 1.00 95.50 91 ALA A O 1
ATOM 774 N N . LEU A 1 92 ? -0.636 -11.127 2.894 1.00 93.56 92 LEU A N 1
ATOM 775 C CA . LEU A 1 92 ? -0.553 -12.588 2.935 1.00 93.56 92 LEU A CA 1
ATOM 776 C C . LEU A 1 92 ? 0.742 -13.069 3.602 1.00 93.56 92 LEU A C 1
ATOM 778 O O . LEU A 1 92 ? 0.678 -14.014 4.392 1.00 93.56 92 LEU A O 1
ATOM 782 N N . GLU A 1 93 ? 1.868 -12.398 3.345 1.00 93.12 93 GLU A N 1
ATOM 783 C CA . GLU A 1 93 ? 3.151 -12.670 4.011 1.00 93.12 93 GLU A CA 1
ATOM 784 C C . GLU A 1 93 ? 3.075 -12.427 5.527 1.00 93.12 93 GLU A C 1
ATOM 786 O O . GLU A 1 93 ? 3.493 -13.278 6.313 1.00 93.12 93 GLU A O 1
ATOM 791 N N . ILE A 1 94 ? 2.495 -11.299 5.951 1.00 93.75 94 ILE A N 1
ATOM 792 C CA . ILE A 1 94 ? 2.435 -10.912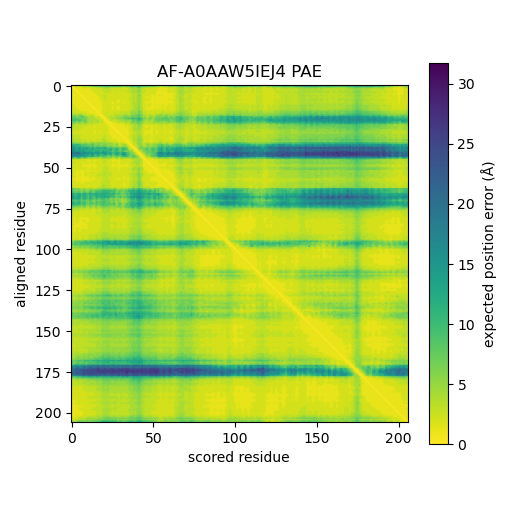 7.370 1.00 93.75 94 ILE A CA 1
ATOM 793 C C . ILE A 1 94 ? 1.439 -11.779 8.147 1.00 93.75 94 ILE A C 1
ATOM 795 O O . ILE A 1 94 ? 1.743 -12.294 9.226 1.00 93.75 94 ILE A O 1
ATOM 799 N N . PHE A 1 95 ? 0.213 -11.909 7.635 1.00 90.56 95 PHE A N 1
ATOM 800 C CA . PHE A 1 95 ? -0.905 -12.434 8.421 1.00 90.56 95 PHE A CA 1
ATOM 801 C C . PHE A 1 95 ? -1.144 -13.934 8.218 1.00 90.56 95 PHE A C 1
ATOM 803 O O . PHE A 1 95 ? -1.931 -14.514 8.967 1.00 90.56 95 PHE A O 1
ATOM 810 N N . ASN A 1 96 ? -0.486 -14.580 7.241 1.00 81.88 96 ASN A N 1
ATOM 811 C CA . ASN A 1 96 ? -0.599 -16.004 6.861 1.00 81.88 96 ASN A CA 1
ATOM 812 C C . ASN A 1 96 ? -2.009 -16.502 6.473 1.00 81.88 96 ASN A C 1
ATOM 814 O O . ASN A 1 96 ? -2.161 -17.557 5.853 1.00 81.88 96 ASN A O 1
ATOM 818 N N . LYS A 1 97 ? -3.064 -15.777 6.847 1.00 82.25 97 LYS A N 1
ATOM 819 C CA . LYS A 1 97 ? -4.458 -16.058 6.537 1.00 82.25 97 LYS A CA 1
ATOM 820 C C . LYS A 1 97 ? -5.230 -14.749 6.463 1.00 82.25 97 LYS A C 1
ATOM 822 O O . LYS A 1 97 ? -5.227 -13.945 7.391 1.00 82.25 97 LYS A O 1
ATOM 827 N N . LYS A 1 98 ? -5.971 -14.601 5.373 1.00 83.69 98 LYS A N 1
ATOM 828 C CA . LYS A 1 98 ? -6.877 -13.482 5.152 1.00 83.69 98 LYS A CA 1
ATOM 829 C C . LYS A 1 98 ? -8.017 -13.492 6.174 1.00 83.69 98 LYS A C 1
ATOM 831 O O . LYS A 1 98 ? -8.714 -14.503 6.310 1.00 83.69 98 LYS A O 1
ATOM 836 N N . LYS A 1 99 ? -8.192 -12.375 6.880 1.00 89.31 99 LYS A N 1
ATOM 837 C CA . LYS A 1 99 ? -9.341 -12.113 7.755 1.00 89.31 99 LYS A CA 1
ATOM 838 C C . LYS A 1 99 ? -10.461 -11.479 6.918 1.00 89.31 99 LYS A C 1
ATOM 840 O O . LYS A 1 99 ? -10.204 -10.933 5.846 1.00 89.31 99 LYS A O 1
ATOM 845 N N . GLY A 1 100 ? -11.705 -11.540 7.383 1.00 90.88 100 GLY A N 1
ATOM 846 C CA . GLY A 1 100 ? -12.876 -11.071 6.636 1.00 90.88 100 GLY A CA 1
ATOM 847 C C . GLY A 1 100 ? -12.837 -9.588 6.257 1.00 90.88 100 GLY A C 1
ATOM 848 O O . GLY A 1 100 ? -13.412 -9.218 5.243 1.00 90.88 100 GLY A O 1
ATOM 849 N N . PHE A 1 101 ? -12.119 -8.758 7.020 1.00 95.06 101 PHE A N 1
ATOM 850 C CA . PHE A 1 101 ? -11.959 -7.324 6.756 1.00 95.06 101 PHE A CA 1
ATOM 851 C C . PHE A 1 101 ? -10.789 -6.980 5.815 1.00 95.06 101 PHE A C 1
ATOM 853 O O . PHE A 1 101 ? -10.652 -5.824 5.416 1.00 95.06 101 PHE A O 1
ATOM 860 N N . THR A 1 102 ? -9.912 -7.945 5.498 1.00 95.88 102 THR A N 1
ATOM 861 C CA . THR A 1 102 ? -8.628 -7.679 4.827 1.00 95.88 102 THR A CA 1
ATOM 862 C C . THR A 1 102 ? -8.811 -7.027 3.458 1.00 95.88 102 THR A C 1
ATOM 864 O O . THR A 1 102 ? -8.106 -6.069 3.160 1.00 95.88 102 THR A O 1
ATOM 867 N N . ASP A 1 103 ? -9.775 -7.494 2.657 1.00 96.19 103 ASP A N 1
ATOM 868 C CA . ASP A 1 103 ? -10.052 -6.910 1.335 1.00 96.19 103 ASP A CA 1
ATOM 869 C C . ASP A 1 103 ? -10.458 -5.449 1.429 1.00 96.19 103 ASP A C 1
ATOM 871 O O . ASP A 1 103 ? -9.865 -4.600 0.777 1.00 96.19 103 ASP A O 1
ATOM 875 N N . SER A 1 104 ? -11.409 -5.134 2.306 1.00 97.25 104 SER A N 1
ATOM 876 C CA . SER A 1 104 ? -11.889 -3.763 2.461 1.00 97.25 104 SER A CA 1
ATOM 877 C C . SER A 1 104 ? -10.798 -2.812 2.953 1.00 97.25 104 SER A C 1
ATOM 879 O O . SER A 1 104 ? -10.792 -1.644 2.572 1.00 97.25 104 SER A O 1
ATOM 881 N N . PHE A 1 105 ? -9.870 -3.293 3.789 1.00 97.69 105 PHE A N 1
ATOM 882 C CA . PHE A 1 105 ? -8.729 -2.484 4.227 1.00 97.69 105 PHE A CA 1
ATOM 883 C C . PHE A 1 105 ? -7.752 -2.244 3.081 1.00 97.69 105 PHE A C 1
ATOM 885 O O . PHE A 1 105 ? -7.344 -1.106 2.875 1.00 97.69 105 PHE A O 1
ATOM 892 N N . ILE A 1 106 ? -7.408 -3.284 2.319 1.00 97.56 106 ILE A N 1
ATOM 893 C CA . ILE A 1 106 ? -6.519 -3.157 1.159 1.00 97.56 106 ILE A CA 1
ATOM 894 C C . ILE A 1 106 ? -7.120 -2.213 0.117 1.00 97.56 106 ILE A C 1
ATOM 896 O O . ILE A 1 106 ? -6.420 -1.320 -0.349 1.00 97.56 106 ILE A O 1
ATOM 900 N N . GLU A 1 107 ? -8.402 -2.372 -0.213 1.00 96.19 107 GLU A N 1
ATOM 901 C CA . GLU A 1 107 ? -9.098 -1.528 -1.187 1.00 96.19 107 GLU A CA 1
ATOM 902 C C . GLU A 1 107 ? -9.090 -0.052 -0.770 1.00 96.19 107 GLU A C 1
ATOM 904 O O . GLU A 1 107 ? -8.743 0.809 -1.582 1.00 96.19 107 GLU A O 1
ATOM 909 N N . ASP A 1 108 ? -9.426 0.263 0.491 1.00 96.50 108 ASP A N 1
ATOM 910 C CA . ASP A 1 108 ? -9.382 1.654 0.957 1.00 96.50 108 ASP A CA 1
ATOM 911 C C . ASP A 1 108 ? -7.941 2.178 0.987 1.00 96.50 108 ASP A C 1
ATOM 913 O O . ASP A 1 108 ? -7.702 3.249 0.438 1.00 96.50 108 ASP A O 1
ATOM 917 N N . ILE A 1 109 ? -6.970 1.436 1.536 1.00 96.62 109 ILE A N 1
ATOM 918 C CA . ILE A 1 109 ? -5.561 1.872 1.586 1.00 96.62 109 ILE A CA 1
ATOM 919 C C . ILE A 1 109 ? -5.023 2.129 0.172 1.00 96.62 109 ILE A C 1
ATOM 921 O O . ILE A 1 109 ? -4.476 3.201 -0.079 1.00 96.62 109 ILE A O 1
ATOM 925 N N . ALA A 1 110 ? -5.222 1.200 -0.768 1.00 95.50 110 ALA A N 1
ATOM 926 C CA . ALA A 1 110 ? -4.766 1.349 -2.149 1.00 95.50 110 ALA A CA 1
ATOM 927 C C . ALA A 1 110 ? -5.374 2.592 -2.813 1.00 95.50 110 ALA A C 1
ATOM 929 O O . ALA A 1 110 ? -4.659 3.380 -3.434 1.00 95.50 110 ALA A O 1
ATOM 930 N N . TYR A 1 111 ? -6.677 2.813 -2.613 1.00 93.88 111 TYR A N 1
ATOM 931 C CA . TYR A 1 111 ? -7.364 4.003 -3.108 1.00 93.88 111 TYR A CA 1
ATOM 932 C C . TYR A 1 111 ? -6.817 5.300 -2.494 1.00 93.88 111 TYR A C 1
ATOM 934 O O . TYR A 1 111 ? -6.704 6.310 -3.189 1.00 93.88 111 TYR A O 1
ATOM 942 N N . ARG A 1 112 ? -6.459 5.308 -1.201 1.00 92.19 112 ARG A N 1
ATOM 943 C CA . ARG A 1 112 ? -5.848 6.490 -0.567 1.00 92.19 112 ARG A CA 1
ATOM 944 C C . ARG A 1 112 ? -4.449 6.761 -1.097 1.00 92.19 112 ARG A C 1
ATOM 946 O O . ARG A 1 112 ? -4.125 7.923 -1.325 1.00 92.19 112 ARG A O 1
ATOM 953 N N . CYS A 1 113 ? -3.653 5.716 -1.305 1.00 90.31 113 CYS A N 1
ATOM 954 C CA . CYS A 1 113 ? -2.289 5.825 -1.809 1.00 90.31 113 CYS A CA 1
ATOM 955 C C . CYS A 1 113 ? -2.211 6.467 -3.201 1.00 90.31 113 CYS A C 1
ATOM 957 O O . CYS A 1 113 ? -1.267 7.207 -3.455 1.00 90.31 113 CYS A O 1
ATOM 959 N N . ASP A 1 114 ? -3.210 6.264 -4.069 1.00 82.94 114 ASP A N 1
ATOM 960 C CA . ASP A 1 114 ? -3.279 6.908 -5.397 1.00 82.94 114 ASP A CA 1
ATOM 961 C C . ASP A 1 114 ? -3.298 8.453 -5.316 1.00 82.94 114 ASP A C 1
ATOM 963 O O . ASP A 1 114 ? -2.881 9.149 -6.240 1.00 82.94 114 ASP A O 1
ATOM 967 N N . GLY A 1 115 ? -3.724 9.012 -4.177 1.00 80.62 115 GLY A N 1
ATOM 968 C CA . GLY A 1 115 ? -3.698 10.452 -3.912 1.00 80.62 115 GLY A CA 1
ATOM 969 C C . GLY A 1 115 ? -2.338 11.018 -3.479 1.00 80.62 115 GLY A C 1
ATOM 970 O O . GLY A 1 115 ? -2.247 12.228 -3.262 1.00 80.62 115 GLY A O 1
ATOM 971 N N . TYR A 1 116 ? -1.307 10.182 -3.324 1.00 85.50 116 TYR A N 1
ATOM 972 C CA . TYR A 1 116 ? 0.020 10.574 -2.843 1.00 85.50 116 TYR A CA 1
ATOM 973 C C . TYR A 1 116 ? 1.086 10.439 -3.939 1.00 85.50 116 TYR A C 1
ATOM 975 O O . TYR A 1 116 ? 1.078 9.502 -4.729 1.00 85.50 116 TYR A O 1
ATOM 983 N N . ASP A 1 117 ? 2.056 11.361 -3.950 1.00 81.69 117 ASP A N 1
ATOM 984 C CA . ASP A 1 117 ? 3.195 11.325 -4.888 1.00 81.69 117 ASP A CA 1
ATOM 985 C C . ASP A 1 117 ? 4.094 10.099 -4.679 1.00 81.69 117 ASP A C 1
ATOM 987 O O . ASP A 1 117 ? 4.682 9.569 -5.621 1.00 81.69 117 ASP A O 1
ATOM 991 N N . GLN A 1 118 ? 4.205 9.655 -3.429 1.00 86.56 118 GLN A N 1
ATOM 992 C CA . GLN A 1 118 ? 4.990 8.500 -3.011 1.00 86.56 118 GLN A CA 1
ATOM 993 C C . GLN A 1 118 ? 4.114 7.603 -2.146 1.00 86.56 118 GLN A C 1
ATOM 995 O O . GLN A 1 118 ? 3.431 8.099 -1.246 1.00 86.56 118 GLN A O 1
ATOM 1000 N N . LEU A 1 119 ? 4.180 6.288 -2.377 1.00 89.25 119 LEU A N 1
ATOM 1001 C CA . LEU A 1 119 ? 3.356 5.303 -1.671 1.00 89.25 119 LEU A CA 1
ATOM 1002 C C . LEU A 1 119 ? 3.470 5.436 -0.142 1.00 89.25 119 LEU A C 1
ATOM 1004 O O . LEU A 1 119 ? 2.474 5.366 0.575 1.00 89.25 119 LEU A O 1
ATOM 1008 N N . ILE A 1 120 ? 4.683 5.698 0.352 1.00 94.00 120 ILE A N 1
ATOM 1009 C CA . ILE A 1 120 ? 4.973 5.851 1.781 1.00 94.00 120 ILE A CA 1
ATOM 1010 C C . ILE A 1 120 ? 4.226 7.020 2.445 1.00 94.00 120 ILE A C 1
ATOM 1012 O O . ILE A 1 120 ? 3.934 6.967 3.642 1.00 94.00 120 ILE A O 1
ATOM 1016 N N . GLY A 1 121 ? 3.887 8.069 1.688 1.00 93.69 121 GLY A N 1
ATOM 1017 C CA . GLY A 1 121 ? 3.318 9.301 2.239 1.00 93.69 121 GLY A CA 1
ATOM 1018 C C . GLY A 1 121 ? 1.989 9.073 2.959 1.00 93.69 121 GLY A C 1
ATOM 1019 O O . GLY A 1 121 ? 1.766 9.630 4.034 1.00 93.69 121 GLY A O 1
ATOM 1020 N N . TYR A 1 122 ? 1.149 8.184 2.424 1.00 94.38 122 TYR A N 1
ATOM 1021 C CA . TYR A 1 122 ? -0.109 7.811 3.065 1.00 94.38 122 TYR A CA 1
ATOM 1022 C C . TYR A 1 122 ? 0.118 7.162 4.438 1.00 94.38 122 TYR A C 1
ATOM 1024 O O . TYR A 1 122 ? -0.504 7.549 5.429 1.00 94.38 122 TYR A O 1
ATOM 1032 N N . PHE A 1 123 ? 1.047 6.206 4.517 1.00 96.81 123 PHE A N 1
ATOM 1033 C CA . PHE A 1 123 ? 1.361 5.513 5.766 1.00 96.81 123 PHE A CA 1
ATOM 1034 C C . PHE A 1 123 ? 1.920 6.472 6.820 1.00 96.81 123 PHE A C 1
ATOM 1036 O O . PHE A 1 123 ? 1.537 6.388 7.985 1.00 96.81 123 PHE A O 1
ATOM 1043 N N . GLN A 1 124 ? 2.766 7.427 6.424 1.00 96.06 124 GLN A N 1
ATOM 1044 C CA . GLN A 1 124 ? 3.302 8.443 7.338 1.00 96.06 124 GLN A CA 1
ATOM 1045 C C . GLN A 1 124 ? 2.196 9.324 7.936 1.00 96.06 124 GLN A C 1
ATOM 1047 O O . GLN A 1 124 ? 2.185 9.567 9.147 1.00 96.06 124 GLN A O 1
ATOM 1052 N N . ASP A 1 125 ? 1.242 9.768 7.115 1.00 95.31 125 ASP A N 1
ATOM 1053 C CA . ASP A 1 125 ? 0.098 10.553 7.586 1.00 95.31 125 ASP A CA 1
ATOM 1054 C C . ASP A 1 125 ? -0.818 9.732 8.501 1.00 95.31 125 ASP A C 1
ATOM 1056 O O . ASP A 1 125 ? -1.228 10.216 9.565 1.00 95.31 125 ASP A O 1
ATOM 1060 N N . LEU A 1 126 ? -1.086 8.473 8.139 1.00 95.69 126 LEU A N 1
ATOM 1061 C CA . LEU A 1 126 ? -1.895 7.572 8.954 1.00 95.69 126 LEU A CA 1
ATOM 1062 C C . LEU A 1 126 ? -1.235 7.294 10.309 1.00 95.69 126 LEU A C 1
ATOM 1064 O O . LEU A 1 126 ? -1.909 7.391 11.329 1.00 95.69 126 LEU A O 1
ATOM 1068 N N . MET A 1 127 ? 0.072 7.025 10.363 1.00 94.00 127 MET A N 1
ATOM 1069 C CA . MET A 1 127 ? 0.776 6.780 11.633 1.00 94.00 127 MET A CA 1
ATOM 1070 C C . MET A 1 127 ? 0.854 8.029 12.519 1.00 94.00 127 MET A C 1
ATOM 1072 O O . MET A 1 127 ? 0.927 7.932 13.744 1.00 94.00 127 MET A O 1
ATOM 1076 N N . LYS A 1 128 ? 0.825 9.222 11.919 1.00 93.50 128 LYS A N 1
ATOM 1077 C CA . LYS A 1 128 ? 0.855 10.487 12.659 1.00 93.50 128 LYS A CA 1
ATOM 1078 C C . LYS A 1 128 ? -0.505 10.862 13.247 1.00 93.50 128 LYS A C 1
ATOM 1080 O O . LYS A 1 128 ? -0.558 11.440 14.334 1.00 93.50 128 LYS A O 1
ATOM 1085 N N . GLY A 1 129 ? -1.583 10.626 12.501 1.00 88.19 129 GLY A N 1
ATOM 1086 C CA . GLY A 1 129 ? -2.918 11.132 12.830 1.00 88.19 129 GLY A CA 1
ATOM 1087 C C . GLY A 1 129 ? -3.956 10.071 13.196 1.00 88.19 129 GLY A C 1
ATOM 1088 O O . GLY A 1 129 ? -4.970 10.406 13.817 1.00 88.19 129 GLY A O 1
ATOM 1089 N N . GLY A 1 130 ? -3.735 8.822 12.798 1.00 91.62 130 GLY A N 1
ATOM 1090 C CA . GLY A 1 130 ? -4.719 7.744 12.845 1.00 91.62 130 GLY A CA 1
ATOM 1091 C C . GLY A 1 130 ? -5.976 8.046 12.023 1.00 91.62 130 GLY A C 1
ATOM 1092 O O . GLY A 1 130 ? -6.112 9.091 11.376 1.00 91.62 130 GLY A O 1
ATOM 1093 N N . CYS A 1 131 ? -6.964 7.164 12.113 1.00 92.38 131 CYS A N 1
ATOM 1094 C CA . CYS A 1 131 ? -8.281 7.326 11.502 1.00 92.38 131 CYS A CA 1
ATOM 1095 C C . CYS A 1 131 ? -8.995 8.595 12.000 1.00 92.38 131 CYS A C 1
ATOM 1097 O O . CYS A 1 131 ? -9.756 9.220 11.265 1.00 92.38 131 CYS A O 1
ATOM 1099 N N . LEU A 1 132 ? -8.721 9.024 13.239 1.00 88.69 132 LEU A N 1
ATOM 1100 C CA . LEU A 1 132 ? -9.316 10.227 13.836 1.00 88.69 132 LEU A CA 1
ATOM 1101 C C . LEU A 1 132 ? -8.914 11.534 13.139 1.00 88.69 132 LEU A C 1
ATOM 1103 O O . LEU A 1 132 ? -9.631 12.528 13.263 1.00 88.69 132 LEU A O 1
ATOM 1107 N N . SER A 1 133 ? -7.797 11.544 12.413 1.00 89.19 133 SER A N 1
ATOM 1108 C CA . SER A 1 133 ? -7.363 12.710 11.638 1.00 89.19 133 SER A CA 1
ATOM 1109 C C . SER A 1 133 ? -8.144 12.914 10.334 1.00 89.19 133 SER A C 1
ATOM 1111 O O . SER A 1 133 ? -8.047 13.985 9.738 1.00 89.19 133 SER A O 1
ATOM 1113 N N . GLY A 1 134 ? -8.926 11.917 9.898 1.00 86.62 134 GLY A N 1
ATOM 1114 C CA . GLY A 1 134 ? -9.638 11.939 8.618 1.00 86.62 134 GLY A CA 1
ATOM 1115 C C . GLY A 1 134 ? -8.779 11.558 7.407 1.00 86.62 134 GLY A C 1
ATOM 1116 O O . GLY A 1 134 ? -9.212 11.769 6.279 1.00 86.62 134 GLY A O 1
ATOM 1117 N N . VAL A 1 135 ? -7.582 10.996 7.621 1.00 87.81 135 VAL A N 1
ATOM 1118 C CA . VAL A 1 135 ? -6.710 10.462 6.550 1.00 87.81 135 VAL A CA 1
ATOM 1119 C C . V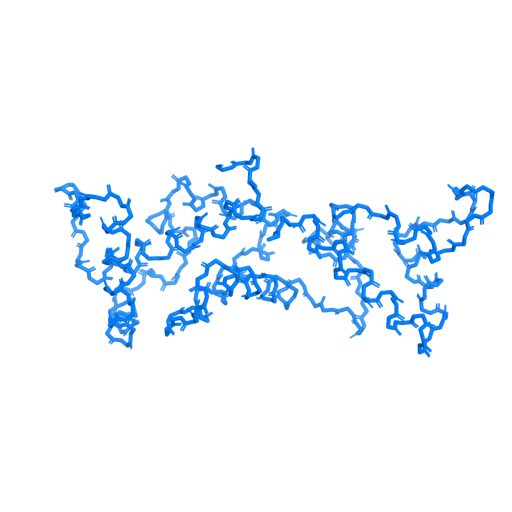AL A 1 135 ? -7.379 9.307 5.789 1.00 87.81 135 VAL A C 1
ATOM 1121 O O . VAL A 1 135 ? -7.187 9.159 4.584 1.00 87.81 135 VAL A O 1
ATOM 1124 N N . THR A 1 136 ? -8.238 8.535 6.460 1.00 89.38 136 THR A N 1
ATOM 1125 C CA . THR A 1 136 ? -9.199 7.632 5.815 1.00 89.38 136 THR A CA 1
ATOM 1126 C C . THR A 1 136 ? -10.630 8.108 6.061 1.00 89.38 136 THR A C 1
ATOM 1128 O O . THR A 1 136 ? -10.964 8.585 7.149 1.00 89.38 136 THR A O 1
ATOM 1131 N N . ASN A 1 137 ? -11.498 7.939 5.057 1.00 87.50 137 ASN A N 1
ATOM 1132 C CA . ASN A 1 137 ? -12.937 8.160 5.206 1.00 87.50 137 ASN A CA 1
ATOM 1133 C C . ASN A 1 137 ? -13.709 6.858 5.464 1.00 87.50 137 ASN A C 1
ATOM 1135 O O . ASN A 1 137 ? -14.925 6.931 5.641 1.00 87.50 137 ASN A O 1
ATOM 1139 N N . MET A 1 138 ? -13.039 5.696 5.509 1.00 92.50 138 MET A N 1
ATOM 1140 C CA . MET A 1 138 ? -13.679 4.384 5.685 1.00 92.50 138 MET A CA 1
ATOM 1141 C C . MET A 1 138 ? -14.573 4.331 6.933 1.00 92.50 138 MET A C 1
ATOM 1143 O O . MET A 1 138 ? -15.621 3.690 6.920 1.00 92.50 138 MET A O 1
ATOM 1147 N N . PHE A 1 139 ? -14.196 5.055 7.992 1.00 91.88 139 PHE A N 1
ATOM 1148 C CA . PHE A 1 139 ? -14.923 5.075 9.266 1.00 91.88 139 PHE A CA 1
ATOM 1149 C C . PHE A 1 139 ? -15.510 6.442 9.637 1.00 91.88 139 PHE A C 1
ATOM 1151 O O . PHE A 1 139 ? -15.816 6.692 10.804 1.00 91.88 139 PHE A O 1
ATOM 1158 N N . MET A 1 140 ? -15.689 7.342 8.662 1.00 85.44 140 MET A N 1
ATOM 1159 C CA . MET A 1 140 ? -16.203 8.696 8.915 1.00 85.44 140 MET A CA 1
ATOM 1160 C C . MET A 1 140 ? -17.663 8.698 9.402 1.00 85.44 140 MET A C 1
ATOM 1162 O O . MET A 1 140 ? -18.054 9.561 10.194 1.00 85.44 140 MET A O 1
ATOM 1166 N N . TYR A 1 141 ? -18.477 7.737 8.953 1.00 85.69 141 TYR A N 1
ATOM 1167 C CA . TYR A 1 141 ? -19.901 7.660 9.277 1.00 85.69 141 TYR A CA 1
ATOM 1168 C C . TYR A 1 141 ? -20.195 6.551 10.290 1.00 85.69 141 TYR A C 1
ATOM 1170 O O . TYR A 1 141 ? -20.094 5.367 9.983 1.00 85.69 141 TYR A O 1
ATOM 1178 N N . TYR A 1 142 ? -20.663 6.936 11.483 1.00 87.56 142 TYR A N 1
ATOM 1179 C CA . TYR A 1 142 ? -20.943 6.013 12.592 1.00 87.56 142 TYR A CA 1
ATOM 1180 C C . TYR A 1 142 ? -21.812 4.801 12.212 1.00 87.56 142 TYR A C 1
ATOM 1182 O O . TYR A 1 142 ? -21.530 3.686 12.650 1.00 87.56 142 TYR A O 1
ATOM 1190 N N . ASP A 1 143 ? -22.859 4.996 11.404 1.00 92.31 143 ASP A N 1
ATOM 1191 C CA . ASP A 1 143 ? -23.768 3.910 11.015 1.00 92.31 143 ASP A CA 1
ATOM 1192 C C . ASP A 1 143 ? -23.114 2.905 10.056 1.00 92.31 143 ASP A C 1
ATOM 1194 O O . ASP A 1 143 ? -23.414 1.712 10.124 1.00 92.31 143 ASP A O 1
ATOM 1198 N N . GLU A 1 144 ? -22.219 3.363 9.179 1.00 93.06 144 GLU A N 1
ATOM 1199 C CA . GLU A 1 144 ? -21.471 2.504 8.254 1.00 93.06 144 GLU A CA 1
ATOM 1200 C C . GLU A 1 144 ? -20.371 1.752 8.998 1.00 93.06 144 GLU A C 1
ATOM 1202 O O . GLU A 1 144 ? -20.307 0.527 8.901 1.00 93.06 144 GLU A O 1
ATOM 1207 N N . THR A 1 145 ? -19.617 2.440 9.861 1.00 95.25 145 THR A N 1
ATOM 1208 C CA . THR A 1 145 ? -18.610 1.801 10.720 1.00 95.25 145 THR A CA 1
ATOM 1209 C C . THR A 1 145 ? -19.230 0.730 11.609 1.00 95.25 145 THR A C 1
ATOM 1211 O O . THR A 1 145 ? -18.656 -0.339 11.800 1.00 95.25 145 THR A O 1
ATOM 1214 N N . LYS A 1 146 ? -20.432 0.977 12.145 1.00 96.75 146 LYS A N 1
ATOM 1215 C CA . LYS A 1 146 ? -21.141 -0.015 12.957 1.00 96.75 146 LYS A CA 1
ATOM 1216 C C . LYS A 1 146 ? -21.559 -1.240 12.143 1.00 96.75 146 LYS A C 1
ATOM 1218 O O . LYS A 1 146 ? -21.489 -2.347 12.669 1.00 96.75 146 LYS A O 1
ATOM 1223 N N . LYS A 1 147 ? -22.008 -1.062 10.895 1.00 97.06 147 LYS A N 1
ATOM 1224 C CA . LYS A 1 147 ? -22.338 -2.187 10.004 1.00 97.06 147 LYS A CA 1
ATOM 1225 C C . LYS A 1 147 ? -21.095 -3.009 9.687 1.00 97.06 147 LYS A C 1
ATOM 1227 O O . LYS A 1 147 ? -21.134 -4.213 9.897 1.00 97.06 147 LYS A O 1
ATOM 1232 N N . PHE A 1 148 ? -20.008 -2.342 9.299 1.00 97.50 148 PHE A N 1
ATOM 1233 C CA . PHE A 1 148 ? -18.720 -2.978 9.028 1.00 97.50 148 PHE A CA 1
ATOM 1234 C C . PHE A 1 148 ? -18.218 -3.780 10.236 1.00 97.50 148 PHE A C 1
ATOM 1236 O O . PHE A 1 148 ? -17.862 -4.948 10.114 1.00 97.50 148 PHE A O 1
ATOM 1243 N N . TYR A 1 149 ? -18.279 -3.184 11.432 1.00 97.88 149 TYR A N 1
ATOM 1244 C CA . TYR A 1 149 ? -17.917 -3.874 12.667 1.00 97.88 149 TYR A CA 1
ATOM 1245 C C . TYR A 1 149 ? -18.768 -5.122 12.904 1.00 97.88 149 TYR A C 1
ATOM 1247 O O . TYR A 1 149 ? -18.223 -6.161 13.236 1.00 97.88 149 TYR A O 1
ATOM 1255 N N . ILE A 1 150 ? -20.095 -5.040 12.749 1.00 97.81 150 ILE A N 1
ATOM 1256 C CA . ILE A 1 150 ? -20.984 -6.194 12.962 1.00 97.81 150 ILE A CA 1
ATOM 1257 C C . ILE A 1 150 ? -20.699 -7.300 11.940 1.00 97.81 150 ILE A C 1
ATOM 1259 O O . ILE A 1 150 ? -20.734 -8.475 12.295 1.00 97.81 150 ILE A O 1
ATOM 1263 N N . GLU A 1 151 ? -20.428 -6.929 10.690 1.00 97.94 151 GLU A N 1
ATOM 1264 C CA . GLU A 1 151 ? -20.142 -7.862 9.601 1.00 97.94 151 GLU A CA 1
ATOM 1265 C C . GLU A 1 151 ? -18.833 -8.635 9.812 1.00 97.94 151 GLU A C 1
ATOM 1267 O O . GLU A 1 151 ? -18.781 -9.833 9.539 1.00 97.94 151 GLU A O 1
ATOM 1272 N N . HIS A 1 152 ? -17.808 -7.982 10.367 1.00 97.75 152 HIS A N 1
ATOM 1273 C CA . HIS A 1 152 ? -16.472 -8.559 10.560 1.00 97.75 152 HIS A CA 1
ATOM 1274 C C . HIS A 1 152 ? -16.078 -8.738 12.034 1.00 97.75 152 HIS A C 1
ATOM 1276 O O . HIS A 1 152 ? -14.894 -8.848 12.350 1.00 97.75 152 HIS A O 1
ATOM 1282 N N . MET A 1 153 ? -17.055 -8.758 12.946 1.00 96.88 153 MET A N 1
ATOM 1283 C CA . MET A 1 153 ? -16.834 -8.650 14.394 1.00 96.88 153 MET A CA 1
ATOM 1284 C C . MET A 1 153 ? -15.866 -9.703 14.935 1.00 96.88 153 MET A C 1
ATOM 1286 O O . MET A 1 153 ? -14.946 -9.357 15.671 1.00 96.88 153 MET A O 1
ATOM 1290 N N . ASP A 1 154 ? -16.064 -10.969 14.562 1.00 97.06 154 ASP A N 1
ATOM 1291 C CA . ASP A 1 154 ? -15.262 -12.082 15.078 1.00 97.06 154 ASP A CA 1
ATOM 1292 C C . ASP A 1 154 ? -13.789 -11.951 14.664 1.00 97.06 154 ASP A C 1
ATOM 1294 O O . ASP A 1 154 ? -12.889 -12.162 15.475 1.00 97.06 154 ASP A O 1
ATOM 1298 N N . ASP A 1 155 ? -13.535 -11.541 13.420 1.00 97.56 155 ASP A N 1
ATOM 1299 C CA . ASP A 1 155 ? -12.178 -11.351 12.910 1.00 97.56 155 ASP A CA 1
ATOM 1300 C C . ASP A 1 155 ? -11.512 -10.098 13.489 1.00 97.56 155 ASP A C 1
ATOM 1302 O O . ASP A 1 155 ? -10.317 -10.127 13.786 1.00 97.56 155 ASP A O 1
ATOM 1306 N N . LEU A 1 156 ? -12.271 -9.010 13.659 1.00 97.62 156 LEU A N 1
ATOM 1307 C CA . LEU A 1 156 ? -11.788 -7.761 14.248 1.00 97.62 156 LEU A CA 1
ATOM 1308 C C . LEU A 1 156 ? -11.418 -7.947 15.724 1.00 97.62 156 LEU A C 1
ATOM 1310 O O . LEU A 1 156 ? -10.299 -7.640 16.122 1.00 97.62 156 LEU A O 1
ATOM 1314 N N . GLU A 1 157 ? -12.322 -8.494 16.537 1.00 96.62 157 GLU A N 1
ATOM 1315 C CA . GLU A 1 157 ? -12.054 -8.754 17.959 1.00 96.62 157 GLU A CA 1
ATOM 1316 C C . GLU A 1 157 ? -10.990 -9.850 18.141 1.00 96.62 157 GLU A C 1
ATOM 1318 O O . GLU A 1 157 ? -10.163 -9.771 19.052 1.00 96.62 157 GLU A O 1
ATOM 1323 N N . GLY A 1 158 ? -10.947 -10.836 17.237 1.00 96.06 158 GLY A N 1
ATOM 1324 C CA . GLY A 1 158 ? -9.852 -11.800 17.164 1.00 96.06 158 GLY A CA 1
ATOM 1325 C C . GLY A 1 158 ? -8.507 -11.119 16.906 1.00 96.06 158 GLY A C 1
ATOM 1326 O O . GLY A 1 158 ? -7.543 -11.400 17.605 1.00 96.06 158 GLY A O 1
ATOM 1327 N N . PHE A 1 159 ? -8.447 -10.163 15.973 1.00 96.31 159 PHE A N 1
ATOM 1328 C CA . PHE A 1 159 ? -7.222 -9.405 15.717 1.00 96.31 159 PHE A CA 1
ATOM 1329 C C . PHE A 1 159 ? -6.810 -8.528 16.908 1.00 96.31 159 PHE A C 1
ATOM 1331 O O . PHE A 1 159 ? -5.626 -8.448 17.213 1.00 96.31 159 PHE A O 1
ATOM 1338 N N . VAL A 1 160 ? -7.760 -7.930 17.636 1.00 96.38 160 VAL A N 1
ATOM 1339 C CA . VAL A 1 160 ? -7.451 -7.241 18.904 1.00 96.38 160 VAL A CA 1
ATOM 1340 C C . VAL A 1 160 ? -6.853 -8.206 19.925 1.00 96.38 160 VAL A C 1
ATOM 1342 O O . VAL A 1 160 ? -5.884 -7.853 20.585 1.00 96.38 160 VAL A O 1
ATOM 1345 N N . THR A 1 161 ? -7.393 -9.421 20.031 1.00 95.81 161 THR A N 1
ATOM 1346 C CA . THR A 1 161 ? -6.861 -10.448 20.941 1.00 95.81 161 THR A CA 1
ATOM 1347 C C . THR A 1 161 ? -5.426 -10.824 20.563 1.00 95.81 161 THR A C 1
ATOM 1349 O O . THR A 1 161 ? -4.564 -10.845 21.435 1.00 95.81 161 THR A O 1
ATOM 1352 N N . ASP A 1 162 ? -5.151 -11.030 19.268 1.00 94.94 162 ASP A N 1
ATOM 1353 C CA . ASP A 1 162 ? -3.797 -11.298 18.760 1.00 94.94 162 ASP A CA 1
ATOM 1354 C C . ASP A 1 162 ? -2.824 -10.166 19.173 1.00 94.94 162 ASP A C 1
ATOM 1356 O O . ASP A 1 162 ? -1.725 -10.423 19.664 1.00 94.94 162 ASP A O 1
ATOM 1360 N N . LEU A 1 163 ? -3.246 -8.900 19.046 1.00 95.31 163 LEU A N 1
ATOM 1361 C CA . LEU A 1 163 ? -2.447 -7.732 19.443 1.00 95.31 163 LEU A CA 1
ATOM 1362 C C . LEU A 1 163 ? -2.219 -7.648 20.962 1.00 95.31 163 LEU A C 1
ATOM 1364 O O . LEU A 1 163 ? -1.125 -7.303 21.404 1.00 95.31 163 LEU A O 1
ATOM 1368 N N . GLU A 1 164 ? -3.233 -7.954 21.773 1.00 95.81 164 GLU A N 1
ATOM 1369 C CA . GLU A 1 164 ? -3.112 -8.002 23.238 1.00 95.81 164 GLU A CA 1
ATOM 1370 C C . GLU A 1 164 ? -2.135 -9.096 23.692 1.00 95.81 164 GLU A C 1
ATOM 1372 O O . GLU A 1 164 ? -1.360 -8.887 24.631 1.00 95.81 164 GLU A O 1
ATOM 1377 N N . GLU A 1 165 ? -2.136 -10.247 23.014 1.00 95.62 165 GLU A N 1
ATOM 1378 C CA . GLU A 1 165 ? -1.180 -11.331 23.255 1.00 95.62 165 GLU A CA 1
ATOM 1379 C C . GLU A 1 165 ? 0.252 -10.928 22.876 1.00 95.62 165 GLU A C 1
ATOM 1381 O O . GLU A 1 165 ? 1.178 -11.192 23.648 1.00 95.62 165 GLU A O 1
ATOM 1386 N N . GLU A 1 166 ? 0.438 -10.247 21.739 1.00 93.38 166 GLU A N 1
ATOM 1387 C CA . GLU A 1 166 ? 1.734 -9.696 21.315 1.00 93.38 166 GLU A CA 1
ATOM 1388 C C . GLU A 1 166 ? 2.264 -8.640 22.303 1.00 93.38 166 GLU A C 1
ATOM 1390 O O . GLU A 1 166 ? 3.453 -8.635 22.635 1.00 93.38 166 GLU A O 1
ATOM 1395 N N . LEU A 1 167 ? 1.387 -7.760 22.796 1.00 94.38 167 LEU A N 1
ATOM 1396 C CA . LEU A 1 167 ? 1.731 -6.694 23.740 1.00 94.38 167 LEU A CA 1
ATOM 1397 C C . LEU A 1 167 ? 1.979 -7.226 25.165 1.00 94.38 167 LEU A C 1
ATOM 1399 O O . LEU A 1 167 ? 2.745 -6.637 25.931 1.00 94.38 167 LEU A O 1
ATOM 1403 N N . GLY A 1 168 ? 1.336 -8.339 25.528 1.00 95.06 168 GLY A N 1
ATOM 1404 C CA . GLY A 1 168 ? 1.378 -8.926 26.869 1.00 95.06 168 GLY A CA 1
ATOM 1405 C C . GLY A 1 168 ? 0.469 -8.232 27.892 1.00 95.06 168 GLY A C 1
ATOM 1406 O O . GLY A 1 168 ? 0.520 -8.565 29.080 1.00 95.06 168 GLY A O 1
ATOM 1407 N N . GLU A 1 169 ? -0.371 -7.288 27.460 1.00 93.12 169 GLU A N 1
ATOM 1408 C CA . GLU A 1 169 ? -1.372 -6.619 28.293 1.00 93.12 169 GLU A CA 1
ATOM 1409 C C . GLU A 1 169 ? -2.636 -6.243 27.496 1.00 93.12 169 GLU A C 1
ATOM 1411 O O . GLU A 1 169 ? -2.563 -6.043 26.284 1.00 93.12 169 GLU A O 1
ATOM 1416 N N . PRO A 1 170 ? -3.806 -6.119 28.159 1.00 89.62 170 PRO A N 1
ATOM 1417 C CA . PRO A 1 170 ? -5.040 -5.731 27.485 1.00 89.62 170 PRO A CA 1
ATOM 1418 C C . PRO A 1 170 ? -4.974 -4.314 26.909 1.00 89.62 170 PRO A C 1
ATOM 1420 O O . PRO A 1 170 ? -4.591 -3.365 27.605 1.00 89.62 170 PRO A O 1
ATOM 1423 N N . ILE A 1 171 ? -5.474 -4.143 25.688 1.00 89.00 171 ILE A N 1
ATOM 1424 C CA . ILE A 1 171 ? -5.571 -2.851 25.022 1.00 89.00 171 ILE A CA 1
ATOM 1425 C C . ILE A 1 171 ? -6.804 -2.138 25.575 1.00 89.00 171 ILE A C 1
ATOM 1427 O O . ILE A 1 171 ? -7.958 -2.386 25.209 1.00 89.00 171 ILE A O 1
ATOM 1431 N N . GLN A 1 172 ? -6.561 -1.213 26.500 1.00 78.06 172 GLN A N 1
ATOM 1432 C CA . GLN A 1 172 ? -7.626 -0.410 27.084 1.00 78.06 172 GLN A CA 1
ATOM 1433 C C . GLN A 1 172 ? -7.917 0.816 26.227 1.00 78.06 172 GLN A C 1
ATOM 1435 O O . GLN A 1 172 ? -7.024 1.588 25.878 1.00 78.06 172 GLN A O 1
ATOM 1440 N N . GLN A 1 173 ? -9.204 1.064 25.975 1.00 71.94 173 GLN A N 1
ATOM 1441 C CA . GLN A 1 173 ? -9.634 2.374 25.505 1.00 71.94 173 GLN A CA 1
ATOM 1442 C C . GLN A 1 173 ? -9.204 3.414 26.542 1.00 71.94 173 GLN A C 1
ATOM 1444 O O . GLN A 1 173 ? -9.627 3.366 27.702 1.00 71.94 173 GLN A O 1
ATOM 1449 N N . ASN A 1 174 ? -8.337 4.344 26.140 1.00 66.38 174 ASN A N 1
ATOM 1450 C CA . ASN A 1 174 ? -7.923 5.422 27.024 1.00 66.38 174 ASN A CA 1
ATOM 1451 C C . ASN A 1 174 ? -9.174 6.171 27.530 1.00 66.38 174 ASN A C 1
ATOM 1453 O O . ASN A 1 174 ? -10.092 6.437 26.763 1.00 66.38 174 ASN A O 1
ATOM 1457 N N . LYS A 1 175 ? -9.204 6.575 28.805 1.00 55.09 175 LYS A N 1
ATOM 1458 C CA . LYS A 1 175 ? -10.299 7.357 29.406 1.00 55.09 175 LYS A CA 1
ATOM 1459 C C . LYS A 1 175 ? -10.590 8.675 28.677 1.00 55.09 175 LYS A C 1
ATOM 1461 O O . LYS A 1 175 ? -11.678 9.218 28.843 1.00 55.09 175 LYS A O 1
ATOM 1466 N N . GLN A 1 176 ? -9.633 9.207 27.911 1.00 58.97 176 GLN A N 1
ATOM 1467 C CA . GLN A 1 176 ? -9.849 10.370 27.039 1.00 58.97 176 GLN A CA 1
ATOM 1468 C C . GLN A 1 176 ? -10.432 10.012 25.660 1.00 58.97 176 GLN A C 1
ATOM 1470 O O . GLN A 1 176 ? -10.958 10.894 24.987 1.00 58.97 176 GLN A O 1
ATOM 1475 N N . ASN A 1 177 ? -10.362 8.745 25.244 1.00 63.75 177 ASN A N 1
ATOM 1476 C CA . ASN A 1 177 ? -10.923 8.255 23.992 1.00 63.75 177 ASN A CA 1
ATOM 1477 C C . ASN A 1 177 ? -12.352 7.742 24.239 1.00 63.75 177 ASN A C 1
ATOM 1479 O O . ASN A 1 177 ? -12.570 6.630 24.712 1.00 63.75 177 ASN A O 1
ATOM 1483 N N . THR A 1 178 ? -13.339 8.591 23.956 1.00 75.25 178 THR A N 1
ATOM 1484 C CA . THR A 1 178 ? -14.768 8.339 24.214 1.00 75.25 178 THR A CA 1
ATOM 1485 C C . THR A 1 178 ? -15.466 7.561 23.097 1.00 75.25 178 THR A C 1
ATOM 1487 O O . THR A 1 178 ? -16.697 7.465 23.091 1.00 75.25 178 THR A O 1
ATOM 1490 N N . LEU A 1 179 ? -14.708 7.022 22.136 1.00 86.38 179 LEU A N 1
ATOM 1491 C CA . LEU A 1 179 ? -15.266 6.271 21.021 1.00 86.38 179 LEU A CA 1
ATOM 1492 C C . LEU A 1 179 ? -16.036 5.031 21.512 1.00 86.38 179 LEU A C 1
ATOM 1494 O O . LEU A 1 179 ? -15.547 4.292 22.372 1.00 86.38 179 LEU A O 1
ATOM 1498 N N . PRO A 1 180 ? -17.217 4.740 20.940 1.00 90.88 180 PRO A N 1
ATOM 1499 C CA . PRO A 1 180 ? -17.860 3.444 21.115 1.00 90.88 180 PRO A CA 1
ATOM 1500 C C . PRO A 1 180 ? -16.923 2.295 20.712 1.00 90.88 180 PRO A C 1
ATOM 1502 O O . PRO A 1 180 ? -16.138 2.456 19.777 1.00 90.88 180 PRO A O 1
ATOM 1505 N N . ARG A 1 181 ? -17.048 1.120 21.353 1.00 91.25 181 ARG A N 1
ATOM 1506 C CA . ARG A 1 181 ? -16.189 -0.055 21.083 1.00 91.25 181 ARG A CA 1
ATOM 1507 C C . ARG A 1 181 ? -16.052 -0.357 19.589 1.00 91.25 181 ARG A C 1
ATOM 1509 O O . ARG A 1 181 ? -14.935 -0.523 19.129 1.00 91.25 181 ARG A O 1
ATOM 1516 N N . TYR A 1 182 ? -17.156 -0.347 18.839 1.00 94.00 182 TYR A N 1
ATOM 1517 C CA . TYR A 1 182 ? -17.131 -0.638 17.402 1.00 94.00 182 TYR A CA 1
ATOM 1518 C C . TYR A 1 182 ? -16.247 0.337 16.605 1.00 94.00 182 TYR A C 1
ATOM 1520 O O . TYR A 1 182 ? -15.496 -0.097 15.745 1.00 94.00 182 TYR A O 1
ATOM 1528 N N . MET A 1 183 ? -16.282 1.640 16.918 1.00 93.31 183 MET A N 1
ATOM 1529 C CA . MET A 1 183 ? -15.412 2.635 16.272 1.00 93.31 183 MET A CA 1
ATOM 1530 C C . MET A 1 183 ? -13.959 2.395 16.651 1.00 93.31 183 MET A C 1
ATOM 1532 O O . MET A 1 183 ? -13.084 2.377 15.796 1.00 93.31 183 MET A O 1
ATOM 1536 N N . PHE A 1 184 ? -13.712 2.206 17.947 1.00 93.44 184 PHE A N 1
ATOM 1537 C CA . PHE A 1 184 ? -12.368 2.000 18.460 1.00 93.44 184 PHE A CA 1
ATOM 1538 C C . PHE A 1 184 ? -11.701 0.769 17.851 1.00 93.44 184 PHE A C 1
ATOM 1540 O O . PHE A 1 184 ? -10.562 0.867 17.417 1.00 93.44 184 PHE A O 1
ATOM 1547 N N . VAL A 1 185 ? -12.412 -0.358 17.788 1.00 95.31 185 VAL A N 1
ATOM 1548 C CA . VAL A 1 185 ? -11.885 -1.601 17.219 1.00 95.31 185 VAL A CA 1
ATOM 1549 C C . VAL A 1 185 ? -11.625 -1.444 15.726 1.00 95.31 185 VAL A C 1
ATOM 1551 O O . VAL A 1 185 ? -10.535 -1.780 15.285 1.00 95.31 185 VAL A O 1
ATOM 1554 N N . CYS A 1 186 ? -12.557 -0.871 14.956 1.00 96.62 186 CYS A N 1
ATOM 1555 C CA . CYS A 1 186 ? -12.319 -0.625 13.531 1.00 96.62 186 CYS A CA 1
ATOM 1556 C C . CYS A 1 186 ? -11.087 0.260 13.296 1.00 96.62 186 CYS A C 1
ATOM 1558 O O . CYS A 1 186 ? -10.253 -0.078 12.464 1.00 96.62 186 CYS A O 1
ATOM 1560 N N . HIS A 1 187 ? -10.949 1.353 14.055 1.00 95.25 187 HIS A N 1
ATOM 1561 C CA . HIS A 1 187 ? -9.800 2.254 13.943 1.00 95.25 187 HIS A CA 1
ATOM 1562 C C . HIS A 1 187 ? -8.494 1.546 14.314 1.00 95.25 187 HIS A C 1
ATOM 1564 O O . HIS A 1 187 ? -7.552 1.579 13.534 1.00 95.25 187 HIS A O 1
ATOM 1570 N N . LEU A 1 188 ? -8.458 0.870 15.468 1.00 95.12 188 LEU A N 1
ATOM 1571 C CA . LEU A 1 188 ? -7.281 0.145 15.946 1.00 95.12 188 LEU A CA 1
ATOM 1572 C C . LEU A 1 188 ? -6.846 -0.924 14.941 1.00 95.12 188 LEU A C 1
ATOM 1574 O O . LEU A 1 188 ? -5.684 -0.969 14.559 1.00 95.12 188 LEU A O 1
ATOM 1578 N N . CYS A 1 189 ? -7.776 -1.767 14.490 1.00 96.88 189 CYS A N 1
ATOM 1579 C CA . CYS A 1 189 ? -7.464 -2.830 13.545 1.00 96.88 189 CYS A CA 1
ATOM 1580 C C . CYS A 1 189 ? -6.965 -2.273 12.211 1.00 96.88 189 CYS A C 1
ATOM 1582 O O . CYS A 1 189 ? -6.039 -2.839 11.645 1.00 96.88 189 CYS A O 1
ATOM 1584 N N . TYR A 1 190 ? -7.548 -1.183 11.711 1.00 97.81 190 TYR A N 1
ATOM 1585 C CA . TYR A 1 190 ? -7.103 -0.555 10.468 1.00 97.81 190 TYR A CA 1
ATOM 1586 C C . TYR A 1 190 ? -5.712 0.065 10.604 1.00 97.81 190 TYR A C 1
ATOM 1588 O O . TYR A 1 190 ? -4.843 -0.180 9.771 1.00 97.81 190 TYR A O 1
ATOM 1596 N N . GLU A 1 191 ? -5.488 0.833 11.672 1.00 97.00 191 GLU A N 1
ATOM 1597 C CA . GLU A 1 191 ? -4.206 1.481 11.950 1.00 97.00 191 GLU A CA 1
ATOM 1598 C C . GLU A 1 191 ? -3.095 0.444 12.145 1.00 97.00 191 GLU A C 1
ATOM 1600 O O . GLU A 1 191 ? -2.047 0.560 11.516 1.00 97.00 191 GLU A O 1
ATOM 1605 N N . GLU A 1 192 ? -3.329 -0.612 12.927 1.00 96.81 192 GLU A N 1
ATOM 1606 C CA . GLU A 1 192 ? -2.340 -1.677 13.143 1.00 96.81 192 GLU A CA 1
ATOM 1607 C C . GLU A 1 192 ? -2.119 -2.541 11.899 1.00 96.81 192 GLU A C 1
ATOM 1609 O O . GLU A 1 192 ? -0.986 -2.929 11.610 1.00 96.81 192 GLU A O 1
ATOM 1614 N N . PHE A 1 193 ? -3.170 -2.814 11.119 1.00 97.62 193 PHE A N 1
ATOM 1615 C CA . PHE A 1 193 ? -3.038 -3.511 9.840 1.00 97.62 193 PHE A CA 1
ATOM 1616 C C . PHE A 1 193 ? -2.142 -2.721 8.878 1.00 97.62 193 PHE A C 1
ATOM 1618 O O . PHE A 1 193 ? -1.162 -3.259 8.359 1.00 97.62 193 PHE A O 1
ATOM 1625 N N . ALA A 1 194 ? -2.428 -1.430 8.700 1.00 97.44 194 ALA A N 1
ATOM 1626 C CA . ALA A 1 194 ? -1.624 -0.550 7.862 1.00 97.44 194 ALA A CA 1
ATOM 1627 C C . ALA A 1 194 ? -0.207 -0.351 8.422 1.00 97.44 194 ALA A C 1
ATOM 1629 O O . ALA A 1 194 ? 0.743 -0.297 7.649 1.00 97.44 194 ALA A O 1
ATOM 1630 N N . SER A 1 195 ? -0.041 -0.286 9.748 1.00 96.81 195 SER A N 1
ATOM 1631 C CA . SER A 1 195 ? 1.267 -0.150 10.402 1.00 96.81 195 SER A CA 1
ATOM 1632 C C . SER A 1 195 ? 2.155 -1.372 10.172 1.00 96.81 195 SER A C 1
ATOM 1634 O O . SER A 1 195 ? 3.327 -1.227 9.826 1.00 96.81 195 SER A O 1
ATOM 1636 N N . LYS A 1 196 ? 1.603 -2.586 10.316 1.00 97.06 196 LYS A N 1
ATOM 1637 C CA . LYS A 1 196 ? 2.337 -3.829 10.034 1.00 97.06 196 LYS A CA 1
ATOM 1638 C C . LYS A 1 196 ? 2.761 -3.897 8.561 1.00 97.06 196 LYS A C 1
ATOM 1640 O O . LYS A 1 196 ? 3.912 -4.219 8.296 1.00 97.06 196 LYS A O 1
ATOM 1645 N N . ILE A 1 197 ? 1.885 -3.513 7.626 1.00 97.38 197 ILE A N 1
ATOM 1646 C CA . ILE A 1 197 ? 2.240 -3.400 6.199 1.00 97.38 197 ILE A CA 1
ATOM 1647 C C . ILE A 1 197 ? 3.341 -2.354 5.974 1.00 97.38 197 ILE A C 1
ATOM 1649 O O . ILE A 1 197 ? 4.311 -2.632 5.276 1.00 97.38 197 ILE A O 1
ATOM 1653 N N . ALA A 1 198 ? 3.221 -1.166 6.572 1.00 97.25 198 ALA A N 1
ATOM 1654 C CA . ALA A 1 198 ? 4.189 -0.085 6.400 1.00 97.25 198 ALA A CA 1
ATOM 1655 C C . ALA A 1 198 ? 5.598 -0.491 6.851 1.00 97.25 198 ALA A C 1
ATOM 1657 O O . ALA A 1 198 ? 6.560 -0.229 6.137 1.00 97.25 198 ALA A O 1
ATOM 1658 N N . ARG A 1 199 ? 5.712 -1.172 8.000 1.00 97.19 199 ARG A N 1
ATOM 1659 C CA . ARG A 1 199 ? 6.993 -1.676 8.525 1.00 97.19 199 ARG A CA 1
ATOM 1660 C C . ARG A 1 199 ? 7.617 -2.755 7.643 1.00 97.19 199 ARG A C 1
ATOM 1662 O O . ARG A 1 199 ? 8.836 -2.846 7.588 1.00 97.19 199 ARG A O 1
ATOM 1669 N N . GLU A 1 200 ? 6.802 -3.564 6.971 1.00 97.38 200 GLU A N 1
ATOM 1670 C CA . GLU A 1 200 ? 7.294 -4.584 6.039 1.00 97.38 200 GLU A CA 1
ATOM 1671 C C . GLU A 1 200 ? 7.787 -3.954 4.729 1.00 97.38 200 GLU A C 1
ATOM 1673 O O . GLU A 1 200 ? 8.852 -4.305 4.226 1.00 97.38 200 GLU A O 1
ATOM 1678 N N . LEU A 1 201 ? 7.039 -2.987 4.191 1.00 97.00 201 LEU A N 1
ATOM 1679 C CA . LEU A 1 201 ? 7.379 -2.318 2.934 1.00 97.00 201 LEU A CA 1
ATOM 1680 C C . LEU A 1 201 ? 8.528 -1.311 3.076 1.00 97.00 201 LEU A C 1
ATOM 1682 O O . LEU A 1 201 ? 9.332 -1.176 2.153 1.00 97.00 201 LEU A O 1
ATOM 1686 N N . PHE A 1 202 ? 8.599 -0.610 4.210 1.00 96.88 202 PHE A N 1
ATOM 1687 C CA . PHE A 1 202 ? 9.507 0.513 4.461 1.00 96.88 202 PHE A CA 1
ATOM 1688 C C . PHE A 1 202 ? 10.190 0.381 5.840 1.00 96.88 202 PHE A C 1
ATOM 1690 O O . PHE A 1 202 ? 9.984 1.219 6.721 1.00 96.88 202 PHE A O 1
ATOM 1697 N N . PRO A 1 203 ? 10.997 -0.672 6.072 1.00 95.62 203 PRO A N 1
ATOM 1698 C CA . PRO A 1 203 ? 11.548 -0.978 7.398 1.00 95.62 203 PRO A CA 1
ATOM 1699 C C . PRO A 1 203 ? 12.517 0.079 7.942 1.00 95.62 203 PRO A C 1
ATOM 1701 O O . PRO A 1 203 ? 12.718 0.153 9.150 1.00 95.62 203 PRO A O 1
ATOM 1704 N N . ASP A 1 204 ? 13.120 0.895 7.075 1.00 94.62 204 ASP A N 1
ATOM 1705 C CA . ASP A 1 204 ? 14.033 1.967 7.484 1.00 94.62 204 ASP A CA 1
ATOM 1706 C C . ASP A 1 204 ? 13.298 3.271 7.863 1.00 94.62 204 ASP A C 1
ATOM 1708 O O . ASP A 1 204 ? 13.916 4.193 8.404 1.00 94.62 204 ASP A O 1
ATOM 1712 N N . ASP A 1 205 ? 11.986 3.350 7.610 1.00 94.12 205 ASP A N 1
ATOM 1713 C CA . ASP A 1 205 ? 11.165 4.547 7.821 1.00 94.12 205 ASP A CA 1
ATOM 1714 C C . ASP A 1 205 ? 10.190 4.445 9.016 1.00 94.12 205 ASP A C 1
ATOM 1716 O O . ASP A 1 205 ? 9.668 5.481 9.448 1.00 94.12 205 ASP A O 1
ATOM 1720 N N . PHE A 1 206 ? 9.941 3.241 9.564 1.00 89.25 206 PHE A N 1
ATOM 1721 C CA . PHE A 1 206 ? 8.925 2.972 10.606 1.00 89.25 206 PHE A CA 1
A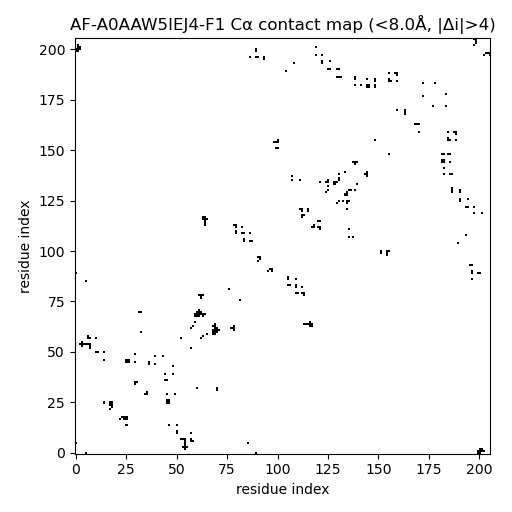TOM 1722 C C . PHE A 1 206 ? 9.401 2.129 11.798 1.00 89.25 206 PHE A C 1
ATOM 1724 O O . PHE A 1 206 ? 10.358 1.341 11.662 1.00 89.25 206 PHE A O 1
#

InterPro domains:
  IPR055646 Domain of unknown function DUF7222 [PF23864] (112-201)